Protein AF-D1BTP1-F1 (afdb_monomer)

Foldseek 3Di:
DDDDDDDPPPPPPDPPPPPPPDDPVVVVVVVVVVVVVVVVVVVPPPDDDPDDPDDDDDDDDDDDDDDDDPDDPPPDDQDPVRDPDDPVRVVVCVVPVPPDPDDPPDPPPPDDVLLVVLVCLLPVLVVVVVVVVVVCVVDVPDDDDPCSVVVSVVSNVVSVVSVVVPPPPDDDPPPPCPDDDD

Organism: Xylanimonas cellulosilytica (strain DSM 15894 / JCM 12276 / CECT 5975 / KCTC 9989 / LMG 20990 / NBRC 107835 / XIL07) (NCBI:txid446471)

pLDDT: mean 72.08, std 17.82, range [32.97, 95.94]

Radius of gyration: 31.98 Å; Cα contacts (8 Å, |Δi|>4): 28; chains: 1; bounding box: 70×69×70 Å

Structure (mmCIF, N/CA/C/O backbone):
data_AF-D1BTP1-F1
#
_entry.id   AF-D1BTP1-F1
#
loop_
_atom_site.group_PDB
_atom_site.id
_atom_site.type_symbol
_atom_site.label_atom_id
_atom_site.label_alt_id
_atom_site.label_comp_id
_atom_site.label_asym_id
_atom_site.label_entity_id
_atom_site.label_seq_id
_atom_site.pdbx_PDB_ins_code
_atom_site.Cartn_x
_atom_site.Cartn_y
_atom_site.Cartn_z
_atom_site.occupancy
_atom_site.B_iso_or_equiv
_atom_site.auth_seq_id
_atom_site.auth_comp_id
_atom_site.auth_asym_id
_atom_site.auth_atom_id
_atom_site.pdbx_PDB_model_num
ATOM 1 N N . MET A 1 1 ? -47.444 -15.332 47.897 1.00 40.59 1 MET A N 1
ATOM 2 C CA . MET A 1 1 ? -47.113 -15.953 46.599 1.00 40.59 1 MET A CA 1
ATOM 3 C C . MET A 1 1 ? -47.736 -15.056 45.536 1.00 40.59 1 MET A C 1
ATOM 5 O O . MET A 1 1 ? -48.951 -15.004 45.497 1.00 40.59 1 MET A O 1
ATOM 9 N N . GLY A 1 2 ? -47.044 -14.205 44.790 1.00 42.47 2 GLY A N 1
ATOM 10 C CA . GLY A 1 2 ? -45.631 -13.838 44.739 1.00 42.47 2 GLY A CA 1
ATOM 11 C C . GLY A 1 2 ? -45.539 -12.365 44.313 1.00 42.47 2 GLY A C 1
ATOM 12 O O . GLY A 1 2 ? -46.419 -11.861 43.621 1.00 42.47 2 GLY A O 1
ATOM 13 N N . ARG A 1 3 ? -44.520 -11.695 44.842 1.00 48.56 3 ARG A N 1
ATOM 14 C CA . ARG A 1 3 ? -44.019 -10.370 44.481 1.00 48.56 3 ARG A CA 1
ATOM 15 C C . ARG A 1 3 ? -42.818 -10.643 43.569 1.00 48.56 3 ARG A C 1
ATOM 17 O O . ARG A 1 3 ? -42.041 -11.510 43.948 1.00 48.56 3 ARG A O 1
ATOM 24 N N . GLU A 1 4 ? -42.741 -9.964 42.432 1.00 51.94 4 GLU A N 1
ATOM 25 C CA . GLU A 1 4 ? -41.617 -9.848 41.480 1.00 51.94 4 GLU A CA 1
ATOM 26 C C . GLU A 1 4 ? -42.094 -8.743 40.510 1.00 51.94 4 GLU A C 1
ATOM 28 O O . GLU A 1 4 ? -43.043 -8.964 39.759 1.00 51.94 4 GLU A O 1
ATOM 33 N N . ASP A 1 5 ? -41.817 -7.461 40.745 1.00 48.06 5 ASP A N 1
ATOM 34 C CA . ASP A 1 5 ? -40.536 -6.731 40.712 1.00 48.06 5 ASP A CA 1
ATOM 35 C C . ASP A 1 5 ? -39.867 -6.768 39.322 1.00 48.06 5 ASP A C 1
ATOM 37 O O . ASP A 1 5 ? -39.383 -7.794 38.852 1.00 48.06 5 ASP A O 1
ATOM 41 N N . ASP A 1 6 ? -39.894 -5.588 38.696 1.00 50.72 6 ASP A N 1
ATOM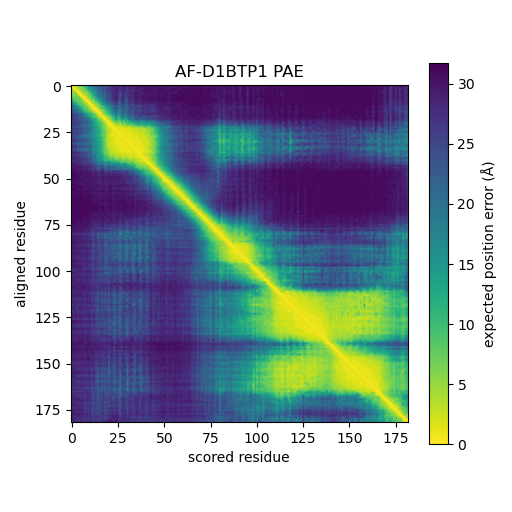 42 C CA . ASP A 1 6 ? -38.793 -4.933 37.993 1.00 50.72 6 ASP A CA 1
ATOM 43 C C . ASP A 1 6 ? -38.146 -5.621 36.782 1.00 50.72 6 ASP A C 1
ATOM 45 O O . ASP A 1 6 ? -37.159 -6.346 36.865 1.00 50.72 6 ASP A O 1
ATOM 49 N N . ALA A 1 7 ? -38.612 -5.206 35.604 1.00 44.91 7 ALA A N 1
ATOM 50 C CA . ALA A 1 7 ? -37.738 -4.956 34.460 1.00 44.91 7 ALA A CA 1
ATOM 51 C C . ALA A 1 7 ? -38.300 -3.776 33.657 1.00 44.91 7 ALA A C 1
ATOM 53 O O . ALA A 1 7 ? -38.724 -3.902 32.507 1.00 44.91 7 ALA A O 1
ATOM 54 N N . GLN A 1 8 ? -38.329 -2.612 34.308 1.00 44.47 8 GLN A N 1
ATOM 55 C CA . GLN A 1 8 ? -38.341 -1.329 33.624 1.00 44.47 8 GLN A CA 1
ATOM 56 C C . GLN A 1 8 ? -36.993 -1.207 32.906 1.00 44.47 8 GLN A C 1
ATOM 58 O O . GLN A 1 8 ? -36.005 -0.738 33.459 1.00 44.47 8 GLN A O 1
ATOM 63 N N . GLY A 1 9 ? -36.932 -1.752 31.693 1.00 41.09 9 GLY A N 1
ATOM 64 C CA . GLY A 1 9 ? -35.875 -1.423 30.757 1.00 41.09 9 GLY A CA 1
ATOM 65 C C . GLY A 1 9 ? -36.054 0.037 30.385 1.00 41.09 9 GLY A C 1
ATOM 66 O O . GLY A 1 9 ? -36.879 0.347 29.526 1.00 41.09 9 GLY A O 1
ATOM 67 N N . ASP A 1 10 ? -35.319 0.914 31.066 1.00 47.22 10 ASP A N 1
ATOM 68 C CA . ASP A 1 10 ? -35.052 2.276 30.622 1.00 47.22 10 ASP A CA 1
ATOM 69 C C . ASP A 1 10 ? -34.355 2.184 29.263 1.00 47.22 10 ASP A C 1
ATOM 71 O O . ASP A 1 10 ? -33.131 2.136 29.137 1.00 47.22 10 ASP A O 1
ATOM 75 N N . GLY A 1 11 ? -35.170 2.096 28.214 1.00 42.12 11 GLY A N 1
ATOM 76 C CA . GLY A 1 11 ? -34.747 2.457 26.882 1.00 42.12 11 GLY A CA 1
ATOM 77 C C . GLY A 1 11 ? -34.378 3.927 26.945 1.00 42.12 11 GLY A C 1
ATOM 78 O O . GLY A 1 11 ? -35.264 4.779 26.999 1.00 42.12 11 GLY A O 1
ATOM 79 N N . ILE A 1 12 ? -33.075 4.207 26.969 1.00 46.12 12 ILE A N 1
ATOM 80 C CA . ILE A 1 12 ? -32.526 5.507 26.591 1.00 46.12 12 ILE A CA 1
ATOM 81 C C . ILE A 1 12 ? -33.314 5.946 25.348 1.00 46.12 12 ILE A C 1
ATOM 83 O O . ILE A 1 12 ? -33.302 5.205 24.357 1.00 46.12 12 ILE A O 1
ATOM 87 N N . PRO A 1 13 ? -34.055 7.069 25.382 1.00 50.97 13 PRO A N 1
ATOM 88 C CA . PRO A 1 13 ? -34.697 7.574 24.186 1.00 50.97 13 PRO A CA 1
ATOM 89 C C . PRO A 1 13 ? -33.596 7.759 23.148 1.00 50.97 13 PRO A C 1
ATOM 91 O O . PRO A 1 13 ? -32.676 8.551 23.355 1.00 50.97 13 PRO A O 1
ATOM 94 N N . GLY A 1 14 ? -33.659 6.988 22.060 1.00 49.81 14 GLY A N 1
ATOM 95 C CA . GLY A 1 14 ? -32.848 7.272 20.884 1.00 49.81 14 GLY A CA 1
ATOM 96 C C . GLY A 1 14 ? -33.042 8.744 20.507 1.00 49.81 14 GLY A C 1
ATOM 97 O O . GLY A 1 14 ? -34.124 9.286 20.779 1.00 49.81 14 GLY A O 1
ATOM 98 N N . PRO A 1 15 ? -32.012 9.412 19.952 1.00 52.12 15 PRO A N 1
ATOM 99 C CA . PRO A 1 15 ? -32.109 10.817 19.571 1.00 52.12 15 PRO A CA 1
ATOM 100 C C . PRO A 1 15 ? -33.404 10.985 18.791 1.00 52.12 15 PRO A C 1
ATOM 102 O O . PRO A 1 15 ? -33.634 10.231 17.856 1.00 52.12 15 PRO A O 1
ATOM 105 N N . ALA A 1 16 ? -34.290 11.861 19.272 1.00 55.50 16 ALA A N 1
ATOM 106 C CA . ALA A 1 16 ? -35.670 11.935 18.822 1.00 55.50 16 ALA A CA 1
ATOM 107 C C . ALA A 1 16 ? -35.749 11.899 17.285 1.00 55.50 16 ALA A C 1
ATOM 109 O O . ALA A 1 16 ? -35.554 12.921 16.628 1.00 55.50 16 ALA A O 1
ATOM 110 N N . ASP A 1 17 ? -36.084 10.732 16.723 1.00 48.41 17 ASP A N 1
ATOM 111 C CA . ASP A 1 17 ? -36.261 10.472 15.283 1.00 48.41 17 ASP A CA 1
ATOM 112 C C . ASP A 1 17 ? -37.514 11.185 14.716 1.00 48.41 17 ASP A C 1
ATOM 114 O O . ASP A 1 17 ? -38.122 10.768 13.733 1.00 48.41 17 ASP A O 1
ATOM 118 N N . GLY A 1 18 ? -37.935 12.275 15.360 1.00 47.84 18 GLY A N 1
ATOM 119 C CA . GLY A 1 18 ? -39.158 13.019 15.099 1.00 47.84 18 GLY A CA 1
ATOM 120 C C . GLY A 1 18 ? -39.004 14.529 15.253 1.00 47.84 18 GLY A C 1
ATOM 121 O O . GLY A 1 18 ? -40.015 15.215 15.383 1.00 47.84 18 GLY A O 1
ATOM 122 N N . ALA A 1 19 ? -37.783 15.076 15.234 1.00 57.34 19 ALA A N 1
ATOM 123 C CA . ALA A 1 19 ? -37.634 16.480 14.867 1.00 57.34 19 ALA A CA 1
ATOM 124 C C . ALA A 1 19 ? -38.043 16.596 13.390 1.00 57.34 19 ALA A C 1
ATOM 126 O O . ALA A 1 19 ? -37.250 16.275 12.502 1.00 57.34 19 ALA A O 1
ATOM 127 N N . GLU A 1 20 ? -39.309 16.943 13.126 1.00 64.06 20 GLU A N 1
ATOM 128 C CA . GLU A 1 20 ? -39.794 17.242 11.777 1.00 64.06 20 GLU A CA 1
ATOM 129 C C . GLU A 1 20 ? -38.771 18.154 11.101 1.00 64.06 20 GLU A C 1
ATOM 131 O O . GLU A 1 20 ? -38.477 19.246 11.590 1.00 64.06 20 GLU A O 1
ATOM 136 N N . ARG A 1 21 ? -38.164 17.668 10.012 1.00 70.44 21 ARG A N 1
ATOM 137 C CA . ARG A 1 21 ? -37.215 18.458 9.235 1.00 70.44 21 ARG A CA 1
ATOM 138 C C . ARG A 1 21 ? -37.986 19.669 8.722 1.00 70.44 21 ARG A C 1
ATOM 140 O O . ARG A 1 21 ? -38.852 19.515 7.862 1.00 70.44 21 ARG A O 1
ATOM 147 N N . LEU A 1 22 ? -37.702 20.827 9.310 1.00 77.38 22 LEU A N 1
ATOM 148 C CA . LEU A 1 22 ? -38.337 22.085 8.950 1.00 77.38 22 LEU A CA 1
ATOM 149 C C . LEU A 1 22 ? -38.154 22.329 7.442 1.00 77.38 22 LEU A C 1
ATOM 151 O O . LEU A 1 22 ? -37.094 21.988 6.906 1.00 77.38 22 LEU A O 1
ATOM 155 N N . PRO A 1 23 ? -39.164 22.886 6.753 1.00 88.19 23 PRO A N 1
ATOM 156 C CA . PRO A 1 23 ? -39.003 23.398 5.398 1.00 88.19 23 PRO A CA 1
ATOM 157 C C . PRO A 1 23 ? -37.793 24.336 5.312 1.00 88.19 23 PRO A C 1
ATOM 159 O O . PRO A 1 23 ? -37.543 25.105 6.240 1.00 88.19 23 PRO A O 1
ATOM 162 N N . ASP A 1 24 ? -37.068 24.308 4.192 1.00 86.56 24 ASP A N 1
ATOM 163 C CA . ASP A 1 24 ? -35.857 25.125 3.999 1.00 86.56 24 ASP A CA 1
ATOM 164 C C . ASP A 1 24 ? -36.127 26.628 4.224 1.00 86.56 24 ASP A C 1
ATOM 166 O O . ASP A 1 24 ? -35.292 27.333 4.789 1.00 86.56 24 ASP A O 1
ATOM 170 N N . ASP A 1 25 ? -37.330 27.096 3.876 1.00 89.31 25 ASP A N 1
ATOM 171 C CA . ASP A 1 25 ? -37.768 28.481 4.084 1.00 89.31 25 ASP A CA 1
ATOM 172 C C . ASP A 1 25 ? -37.854 28.865 5.577 1.00 89.31 25 ASP A C 1
ATOM 174 O O . ASP A 1 25 ? -37.505 29.985 5.956 1.00 89.31 25 ASP A O 1
ATOM 178 N N . ASP A 1 26 ? -38.273 27.936 6.443 1.00 91.69 26 ASP A N 1
ATOM 179 C CA . ASP A 1 26 ? -38.365 28.170 7.889 1.00 91.69 26 ASP A CA 1
ATOM 180 C C . ASP A 1 26 ? -36.972 28.191 8.534 1.00 91.69 26 ASP A C 1
ATOM 182 O O . ASP A 1 26 ? -36.717 28.968 9.459 1.00 91.69 26 ASP A O 1
ATOM 186 N N . VAL A 1 27 ? -36.045 27.370 8.028 1.00 92.12 27 VAL A N 1
ATOM 187 C CA . VAL A 1 27 ? -34.639 27.375 8.460 1.00 92.12 27 VAL A CA 1
ATOM 188 C C . VAL A 1 27 ? -33.973 28.698 8.089 1.00 92.12 27 VAL A C 1
ATOM 190 O O . VAL A 1 27 ? -33.332 29.308 8.946 1.00 92.12 27 VAL A O 1
ATOM 193 N N . GLU A 1 28 ? -34.172 29.176 6.859 1.00 95.19 28 GLU A N 1
ATOM 194 C CA . GLU A 1 28 ? -33.628 30.456 6.390 1.00 95.19 28 GLU A CA 1
ATOM 195 C C . GLU A 1 28 ? -34.178 31.633 7.211 1.00 95.19 28 GLU A C 1
ATOM 197 O O . GLU A 1 28 ? -33.418 32.499 7.652 1.00 95.19 28 GLU A O 1
ATOM 202 N N . ALA A 1 29 ? -35.482 31.636 7.510 1.00 95.00 29 ALA A N 1
ATOM 203 C CA . ALA A 1 29 ? -36.098 32.670 8.339 1.00 95.00 29 ALA A CA 1
ATOM 204 C C . ALA A 1 29 ? -35.523 32.696 9.768 1.00 95.00 29 ALA A C 1
ATOM 206 O O . ALA A 1 29 ? -35.239 33.769 10.307 1.00 95.00 29 ALA A O 1
ATOM 207 N N . ARG A 1 30 ? -35.317 31.524 10.386 1.00 94.56 30 ARG 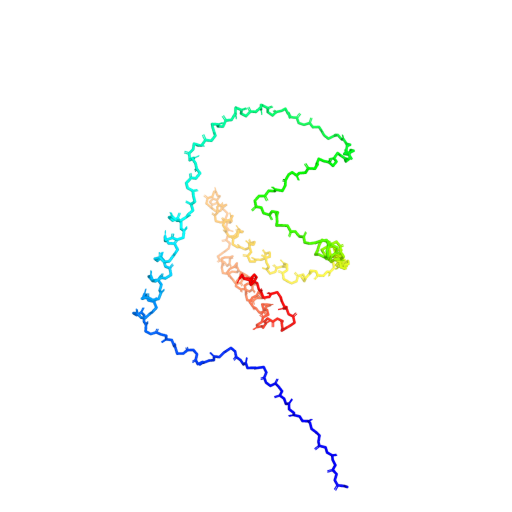A N 1
ATOM 208 C CA . ARG A 1 30 ? -34.715 31.416 11.728 1.00 94.56 30 ARG A CA 1
ATOM 209 C C . ARG A 1 30 ? -33.230 31.769 11.724 1.00 94.56 30 ARG A C 1
ATOM 211 O O . ARG A 1 30 ? -32.751 32.353 12.692 1.00 94.56 30 ARG A O 1
ATOM 218 N N . TRP A 1 31 ? -32.510 31.448 10.653 1.00 93.56 31 TRP A N 1
ATOM 219 C CA . TRP A 1 31 ? -31.108 31.822 10.498 1.00 93.56 31 TRP A CA 1
ATOM 220 C C . TRP A 1 31 ? -30.941 33.340 10.363 1.00 93.56 31 TRP A C 1
ATOM 222 O O . TRP A 1 31 ? -30.116 33.926 11.066 1.00 93.56 31 TRP A O 1
ATOM 232 N N . ALA A 1 32 ? -31.773 33.993 9.546 1.00 95.94 32 ALA A N 1
ATOM 233 C CA . ALA A 1 32 ? -31.759 35.446 9.382 1.00 95.94 32 ALA A CA 1
ATOM 234 C C . ALA A 1 32 ? -32.023 36.193 10.704 1.00 95.94 32 ALA A C 1
ATOM 236 O O . ALA A 1 32 ? -31.367 37.197 10.980 1.00 95.94 32 ALA A O 1
ATOM 237 N N . ASP A 1 33 ? -32.930 35.679 11.540 1.00 95.62 33 ASP A N 1
ATOM 238 C CA . ASP A 1 33 ? -33.233 36.213 12.877 1.00 95.62 33 ASP A CA 1
ATOM 239 C C . ASP A 1 33 ? -32.009 36.145 13.814 1.00 95.62 33 ASP A C 1
ATOM 241 O O . ASP A 1 33 ? -31.632 37.141 14.434 1.00 95.62 33 ASP A O 1
ATOM 245 N N . ILE A 1 34 ? -31.303 35.005 13.838 1.00 93.94 34 ILE A N 1
ATOM 246 C CA . ILE A 1 34 ? -30.067 34.828 14.626 1.00 93.94 34 ILE A CA 1
ATOM 247 C C . ILE A 1 34 ? -28.967 35.793 14.154 1.00 93.94 34 ILE A C 1
ATOM 249 O O . ILE A 1 34 ? -28.280 36.402 14.978 1.00 93.94 34 ILE A O 1
ATOM 253 N N . VAL A 1 35 ? -28.795 35.954 12.837 1.00 94.19 35 VAL A N 1
ATOM 254 C CA . VAL A 1 35 ? -27.791 36.868 12.264 1.00 94.19 35 VAL A CA 1
ATOM 255 C C . VAL A 1 35 ? -28.117 38.326 12.591 1.00 94.19 35 VAL A C 1
ATOM 257 O O . VAL A 1 35 ? -27.210 39.088 12.935 1.00 94.19 35 VAL A O 1
ATOM 260 N N . ALA A 1 36 ? -29.392 38.714 12.534 1.00 94.44 36 ALA A N 1
ATOM 261 C CA . ALA A 1 36 ? -29.832 40.053 12.913 1.00 94.44 36 ALA A CA 1
ATOM 262 C C . ALA A 1 36 ? -29.547 40.337 14.397 1.00 94.44 36 ALA A C 1
ATOM 264 O O . ALA A 1 36 ? -28.920 41.348 14.719 1.00 94.44 36 ALA A O 1
ATOM 265 N N . GLN A 1 37 ? -29.907 39.404 15.284 1.00 90.81 37 GLN A N 1
ATOM 266 C CA . GLN A 1 37 ? -29.650 39.523 16.719 1.00 90.81 37 GLN A CA 1
ATOM 267 C C . GLN A 1 37 ? -28.148 39.636 17.034 1.00 90.81 37 GLN A C 1
ATOM 269 O O . GLN A 1 37 ? -27.749 40.408 17.909 1.00 90.81 37 GLN A O 1
ATOM 274 N N . LEU A 1 38 ? -27.298 38.898 16.312 1.00 85.50 38 LEU A N 1
ATOM 275 C CA . LEU A 1 38 ? -25.847 38.969 16.490 1.00 85.50 38 LEU A CA 1
ATOM 276 C C . LEU A 1 38 ? -25.267 40.316 16.025 1.00 85.50 38 LEU A C 1
ATOM 278 O O . LEU A 1 38 ? -24.391 40.864 16.694 1.00 85.50 38 LEU A O 1
ATOM 282 N N . GLY A 1 39 ? -25.774 40.875 14.923 1.00 84.00 39 GLY A N 1
ATOM 283 C CA . GLY A 1 39 ? -25.372 42.204 14.447 1.00 84.00 39 GLY A CA 1
ATOM 284 C C . GLY A 1 39 ? -25.730 43.328 15.426 1.00 84.00 39 GLY A C 1
ATOM 285 O O . GLY A 1 39 ? -24.956 44.268 15.608 1.00 84.00 39 GLY A O 1
ATOM 286 N N . GLU A 1 40 ? -26.871 43.217 16.109 1.00 82.38 40 GLU A N 1
ATOM 287 C CA . GLU A 1 40 ? -27.284 44.167 17.151 1.00 82.38 40 GLU A CA 1
ATOM 288 C C . GLU A 1 40 ? -26.400 44.087 18.410 1.00 82.38 40 GLU A C 1
ATOM 290 O O . GLU A 1 40 ? -26.090 45.115 19.020 1.00 82.38 40 GLU A O 1
ATOM 295 N N . LEU A 1 41 ? -25.937 42.887 18.781 1.00 72.88 41 LEU A N 1
ATOM 296 C CA . LEU A 1 41 ? -24.999 42.679 19.893 1.00 72.88 41 LEU A CA 1
ATOM 297 C C . LEU A 1 41 ? -23.630 43.324 19.625 1.00 72.88 41 LEU A C 1
ATOM 299 O O . LEU A 1 41 ? -23.078 43.959 20.526 1.00 72.88 41 LEU A O 1
ATOM 303 N N . ASP A 1 42 ? -23.118 43.224 18.396 1.00 67.50 42 ASP A N 1
ATOM 304 C CA . ASP A 1 42 ? -21.847 43.847 17.994 1.00 67.50 42 ASP A CA 1
ATOM 305 C C . ASP A 1 42 ? -21.951 45.385 17.969 1.00 67.50 42 ASP A C 1
ATOM 307 O O . ASP A 1 42 ? -21.052 46.094 18.418 1.00 67.50 42 ASP A O 1
ATOM 311 N N . ALA A 1 43 ? -23.106 45.921 17.560 1.00 62.69 43 ALA A N 1
ATOM 312 C CA . ALA A 1 43 ? -23.379 47.361 17.591 1.00 62.69 43 ALA A CA 1
ATOM 313 C C . ALA A 1 43 ? -23.530 47.935 19.016 1.00 62.69 43 ALA A C 1
ATOM 315 O O . ALA A 1 43 ? -23.387 49.145 19.213 1.00 62.69 43 ALA A O 1
ATOM 316 N N . THR A 1 44 ? -23.821 47.084 20.005 1.00 57.34 44 THR A N 1
ATOM 317 C CA . THR A 1 44 ? -23.989 47.477 21.416 1.00 57.34 44 THR A CA 1
ATOM 318 C C . THR A 1 44 ? -22.693 47.312 22.223 1.00 57.34 44 THR A C 1
ATOM 320 O O . THR A 1 44 ? -22.620 47.752 23.375 1.00 57.34 44 THR A O 1
ATOM 323 N N . ALA A 1 45 ? -21.638 46.736 21.633 1.00 53.19 45 ALA A N 1
ATOM 324 C CA . ALA A 1 45 ? -20.310 46.760 22.228 1.00 53.19 45 ALA A CA 1
ATOM 325 C C . ALA A 1 45 ? -19.812 48.220 22.272 1.00 53.19 45 ALA A C 1
ATOM 327 O O . ALA A 1 45 ? -19.783 48.890 21.237 1.00 53.19 45 ALA A O 1
ATOM 328 N N . PRO A 1 46 ? -19.435 48.767 23.445 1.00 50.62 46 PRO A N 1
ATOM 329 C CA . PRO A 1 46 ? -18.893 50.115 23.502 1.00 50.62 46 PRO A CA 1
ATOM 330 C C . PRO A 1 46 ? -17.639 50.163 22.628 1.00 50.62 46 PRO A C 1
ATOM 332 O O . PRO A 1 46 ? -16.703 49.396 22.848 1.00 50.62 46 PRO A O 1
ATOM 335 N N . ALA A 1 47 ? -17.655 51.050 21.631 1.00 51.22 47 ALA A N 1
ATOM 336 C CA . ALA A 1 47 ? -16.552 51.298 20.715 1.00 51.22 47 ALA A CA 1
ATOM 337 C C . ALA A 1 47 ? -15.285 51.664 21.506 1.00 51.22 47 ALA A C 1
ATOM 339 O O . ALA A 1 47 ? -15.060 52.820 21.860 1.00 51.22 47 ALA A O 1
ATOM 340 N N . GLY A 1 48 ? -14.476 50.657 21.827 1.00 46.28 48 GLY A N 1
ATOM 341 C CA . GLY A 1 48 ? -13.104 50.837 22.268 1.00 46.28 48 GLY A CA 1
ATOM 342 C C . GLY A 1 48 ? -12.286 51.238 21.052 1.00 46.28 48 GLY A C 1
ATOM 343 O O . GLY A 1 48 ? -12.208 50.475 20.092 1.00 46.28 48 GLY A O 1
ATOM 344 N N . ASP A 1 49 ? -11.739 52.451 21.083 1.00 45.06 49 ASP A N 1
ATOM 345 C CA . ASP A 1 49 ? -10.943 53.068 20.025 1.00 45.06 49 ASP A CA 1
ATOM 346 C C . ASP A 1 49 ? -10.009 52.067 19.325 1.00 45.06 49 ASP A C 1
ATOM 348 O O . ASP A 1 49 ? -8.969 51.663 19.848 1.00 45.06 49 ASP A O 1
ATOM 352 N N . GLY A 1 50 ? -10.383 51.693 18.100 1.00 50.81 50 GLY A N 1
ATOM 353 C CA . GLY A 1 50 ? -9.614 50.845 17.196 1.00 50.81 50 GLY A CA 1
ATOM 354 C C . GLY A 1 50 ? -8.398 51.567 16.623 1.00 50.81 50 GLY A C 1
ATOM 355 O O . GLY A 1 50 ? -8.296 51.749 15.412 1.00 50.81 50 GLY A O 1
ATOM 356 N N . THR A 1 51 ? -7.466 51.972 17.484 1.00 42.72 51 THR A N 1
ATOM 357 C CA . THR A 1 51 ? -6.092 52.263 17.068 1.00 42.72 51 THR A CA 1
ATOM 358 C C . THR A 1 51 ? -5.299 50.960 17.167 1.00 42.72 51 THR A C 1
ATOM 360 O O . THR A 1 51 ? -5.072 50.489 18.282 1.00 42.72 51 THR A O 1
ATOM 363 N N . PRO A 1 52 ? -4.859 50.352 16.049 1.00 51.91 52 P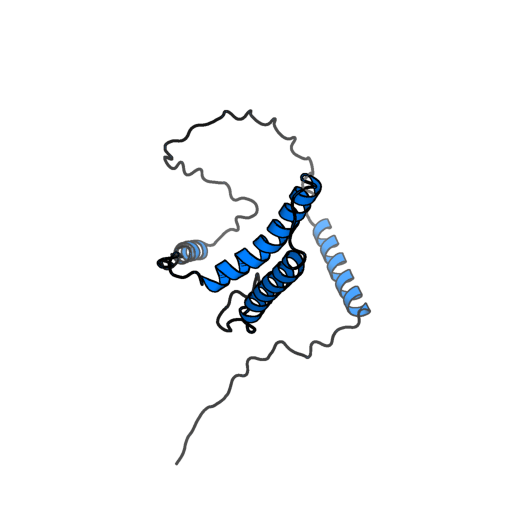RO A N 1
ATOM 364 C CA . PRO A 1 52 ? -3.941 49.224 16.112 1.00 51.91 52 PRO A CA 1
ATOM 365 C C . PRO A 1 52 ? -2.652 49.698 16.799 1.00 51.91 52 PRO A C 1
ATOM 367 O O . PRO A 1 52 ? -2.063 50.682 16.337 1.00 51.91 52 PRO A O 1
ATOM 370 N N . PRO A 1 53 ? -2.189 49.066 17.892 1.00 50.72 53 PRO A N 1
ATOM 371 C CA . PRO A 1 53 ? -0.873 49.376 18.420 1.00 50.72 53 PRO A CA 1
ATOM 372 C C . PRO A 1 53 ? 0.156 49.036 17.338 1.00 50.72 53 PRO A C 1
ATOM 374 O O . PRO A 1 53 ? 0.205 47.915 16.839 1.00 50.72 53 PRO A O 1
ATOM 377 N N . ALA A 1 54 ? 0.933 50.040 16.934 1.00 50.59 54 ALA A N 1
ATOM 378 C CA . ALA A 1 54 ? 2.043 49.868 16.012 1.00 50.59 54 ALA A CA 1
ATOM 379 C C . ALA A 1 54 ? 2.992 48.787 16.552 1.00 50.59 54 ALA A C 1
ATOM 381 O O . ALA A 1 54 ? 3.442 48.881 17.695 1.00 50.59 54 ALA A O 1
ATOM 382 N N . ASP A 1 55 ? 3.285 47.778 15.729 1.00 45.50 55 ASP A N 1
ATOM 383 C CA . ASP A 1 55 ? 4.223 46.710 16.069 1.00 45.50 55 ASP A CA 1
ATOM 384 C C . ASP A 1 55 ? 5.587 47.306 16.468 1.00 45.50 55 ASP A C 1
ATOM 386 O O . ASP A 1 55 ? 6.204 48.024 15.668 1.00 45.50 55 ASP A O 1
ATOM 390 N N . PRO A 1 56 ? 6.107 47.027 17.678 1.00 56.09 56 PRO A N 1
ATOM 391 C CA . PRO A 1 56 ? 7.482 47.366 18.002 1.00 56.09 56 PRO A CA 1
ATOM 392 C C . PRO A 1 56 ? 8.445 46.485 17.180 1.00 56.09 56 PRO A C 1
ATOM 394 O O . PRO A 1 56 ? 8.162 45.309 16.936 1.00 56.09 56 PRO A O 1
ATOM 397 N N . PRO A 1 57 ? 9.604 47.018 16.749 1.00 50.09 57 PRO A N 1
ATOM 398 C CA . PRO A 1 57 ? 10.536 46.286 15.899 1.00 50.09 57 PRO A CA 1
ATOM 399 C C . PRO A 1 57 ? 11.046 45.021 16.602 1.00 50.09 57 PRO A C 1
ATOM 401 O O . PRO A 1 57 ? 11.537 45.072 17.731 1.00 50.09 57 PRO A O 1
ATOM 404 N N . ALA A 1 58 ? 10.944 43.885 15.910 1.00 50.09 58 ALA A N 1
ATOM 405 C CA . ALA A 1 58 ? 11.373 42.583 16.407 1.00 50.09 58 ALA A CA 1
ATOM 406 C C . ALA A 1 58 ? 12.866 42.593 16.808 1.00 50.09 58 ALA A C 1
ATOM 408 O O . ALA A 1 58 ? 13.714 42.949 15.982 1.00 50.09 58 ALA A O 1
ATOM 409 N N . PRO A 1 59 ? 13.235 42.172 18.034 1.00 51.03 59 PRO A N 1
ATOM 410 C CA . PRO A 1 59 ? 14.635 42.038 18.404 1.00 51.03 59 PRO A CA 1
ATOM 411 C C . PRO A 1 59 ? 15.270 40.834 17.693 1.00 51.03 59 PRO A C 1
ATOM 413 O O . PRO A 1 59 ? 14.710 39.736 17.635 1.00 51.03 59 PRO A O 1
ATOM 416 N N . ALA A 1 60 ? 16.462 41.060 17.138 1.00 47.91 60 ALA A N 1
ATOM 417 C CA . ALA A 1 60 ? 17.268 40.064 16.444 1.00 47.91 60 ALA A CA 1
ATOM 418 C C . ALA A 1 60 ? 17.557 38.843 17.335 1.00 47.91 60 ALA A C 1
ATOM 420 O O . ALA A 1 60 ? 17.958 38.976 18.489 1.00 47.91 60 ALA A O 1
ATOM 421 N N . ARG A 1 61 ? 17.368 37.645 16.776 1.00 40.81 61 ARG A N 1
ATOM 422 C CA . ARG A 1 61 ? 17.528 36.351 17.452 1.00 40.81 61 ARG A CA 1
ATOM 423 C C . ARG A 1 61 ? 19.017 35.951 17.487 1.00 40.81 61 ARG A C 1
ATOM 425 O O . ARG A 1 61 ? 19.578 35.755 16.407 1.00 40.81 61 ARG A O 1
ATOM 432 N N . PRO A 1 62 ? 19.672 35.766 18.651 1.00 44.28 62 PRO A N 1
ATOM 433 C CA . PRO A 1 62 ? 20.970 35.103 18.712 1.00 44.28 62 PRO A CA 1
ATOM 434 C 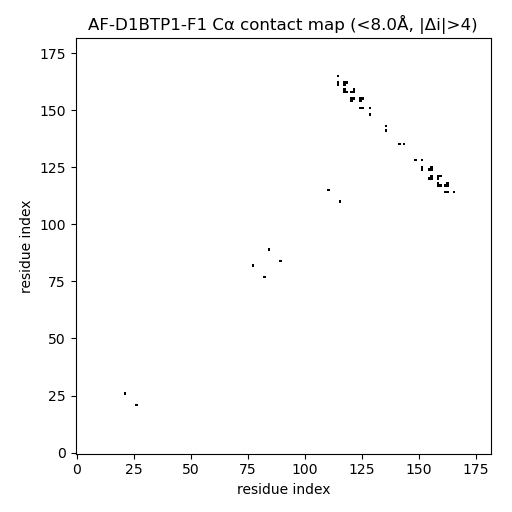C . PRO A 1 62 ? 20.788 33.582 18.777 1.00 44.28 62 PRO A C 1
ATOM 436 O O . PRO A 1 62 ? 19.875 33.066 19.421 1.00 44.28 62 PRO A O 1
ATOM 439 N N . ALA A 1 63 ? 21.661 32.870 18.073 1.00 44.56 63 ALA A N 1
ATOM 440 C CA . ALA A 1 63 ? 21.666 31.422 17.949 1.00 44.56 63 ALA A CA 1
ATOM 441 C C . ALA A 1 63 ? 22.176 30.698 19.215 1.00 44.56 63 ALA A C 1
ATOM 443 O O . ALA A 1 63 ? 23.113 31.155 19.857 1.00 44.56 63 ALA A O 1
ATOM 444 N N . THR A 1 64 ? 21.615 29.501 19.444 1.00 44.66 64 THR A N 1
ATOM 445 C CA . THR A 1 64 ? 22.187 28.307 20.118 1.00 44.66 64 THR A CA 1
ATOM 446 C C . THR A 1 64 ? 22.764 28.414 21.538 1.00 44.66 64 THR A C 1
ATOM 448 O O . THR A 1 64 ? 23.834 28.970 21.750 1.00 44.66 64 THR A O 1
ATOM 451 N N . GLY A 1 65 ? 22.145 27.668 22.467 1.00 32.97 65 GLY A N 1
ATOM 452 C CA . GLY A 1 65 ? 22.788 27.161 23.687 1.00 32.97 65 GLY A CA 1
ATOM 453 C C . GLY A 1 65 ? 21.807 26.886 24.831 1.00 32.97 65 GLY A C 1
ATOM 454 O O . GLY A 1 65 ? 21.309 27.816 25.449 1.00 32.97 65 GLY A O 1
ATOM 455 N N . SER A 1 66 ? 21.547 25.610 25.128 1.00 40.69 66 SER A N 1
ATOM 456 C CA . SER A 1 66 ? 21.003 25.152 26.422 1.00 40.69 66 SER A CA 1
ATOM 457 C C . SER A 1 66 ? 22.196 24.948 27.373 1.00 40.69 66 SER A C 1
ATOM 459 O O . SER A 1 66 ? 23.204 24.412 26.897 1.00 40.69 66 SER A O 1
ATOM 461 N N . PRO A 1 67 ? 22.166 25.393 28.651 1.00 45.50 67 PRO A N 1
ATOM 462 C CA . PRO A 1 67 ? 21.580 24.565 29.717 1.00 45.50 67 PRO A CA 1
ATOM 463 C C . PRO A 1 67 ? 20.965 25.330 30.922 1.00 45.50 67 PRO A C 1
ATOM 465 O O . PRO A 1 67 ? 21.184 26.520 31.114 1.00 45.50 67 PRO A O 1
ATOM 468 N N . ALA A 1 68 ? 20.280 24.563 31.783 1.00 41.12 68 ALA A N 1
ATOM 469 C CA . ALA A 1 68 ? 19.840 24.867 33.157 1.00 41.12 68 ALA A CA 1
ATOM 470 C C . ALA A 1 68 ? 18.596 25.766 33.326 1.00 41.12 68 ALA A C 1
ATOM 472 O O . ALA A 1 68 ? 18.666 26.982 33.475 1.00 41.12 68 ALA A O 1
ATOM 473 N N . GLN A 1 69 ? 17.433 25.116 33.403 1.00 41.62 69 GLN A N 1
ATOM 474 C CA . GLN A 1 69 ? 16.160 25.732 33.763 1.00 41.62 69 GLN A CA 1
ATOM 475 C C . GLN A 1 69 ? 16.031 25.787 35.295 1.00 41.62 69 GLN A C 1
ATOM 477 O O . GLN A 1 69 ? 15.470 24.894 35.923 1.00 41.62 69 GLN A O 1
ATOM 482 N N . THR A 1 70 ? 16.566 26.836 35.919 1.00 46.00 70 THR A N 1
ATOM 483 C CA . THR A 1 70 ? 16.043 27.297 37.212 1.00 46.00 70 THR A CA 1
ATOM 484 C C . THR A 1 70 ? 14.701 27.962 36.936 1.00 46.00 70 THR A C 1
ATOM 486 O O . THR A 1 70 ? 14.649 28.971 36.232 1.00 46.00 70 THR A O 1
ATOM 489 N N . GLY A 1 71 ? 13.620 27.351 37.421 1.00 48.91 71 GLY A N 1
ATOM 490 C CA . GLY A 1 71 ? 12.247 27.794 37.196 1.00 48.91 71 GLY A CA 1
ATOM 491 C C . GLY A 1 71 ? 12.019 29.211 37.707 1.00 48.91 71 GLY A C 1
ATOM 492 O O . GLY A 1 71 ? 11.789 29.426 38.893 1.00 48.91 71 GLY A O 1
ATOM 493 N N . HIS A 1 72 ? 12.064 30.184 36.802 1.00 44.66 72 HIS A N 1
ATOM 494 C CA . HIS A 1 72 ? 11.493 31.494 37.048 1.00 44.66 72 HIS A CA 1
ATOM 495 C C . HIS A 1 72 ? 9.997 31.370 36.756 1.00 44.66 72 HIS A C 1
ATOM 497 O O . HIS A 1 72 ? 9.590 31.343 35.595 1.00 44.66 72 HIS A O 1
ATOM 503 N N . VAL A 1 73 ? 9.176 31.242 37.802 1.00 54.41 73 VAL A N 1
ATOM 504 C CA . VAL A 1 73 ? 7.724 31.404 37.666 1.00 54.41 73 VAL A CA 1
ATOM 505 C C . VAL A 1 73 ? 7.488 32.881 37.373 1.00 54.41 73 VAL A C 1
ATOM 507 O O . VAL A 1 73 ? 7.465 33.721 38.270 1.00 54.41 73 VAL A O 1
ATOM 510 N N . VAL A 1 74 ? 7.418 33.223 36.090 1.00 54.50 74 VAL A N 1
ATOM 511 C CA . VAL A 1 74 ? 6.895 34.516 35.661 1.00 54.50 74 VAL A CA 1
ATOM 512 C C . VAL A 1 74 ? 5.385 34.397 35.793 1.00 54.50 74 VAL A C 1
ATOM 514 O O . VAL A 1 74 ? 4.773 33.626 35.058 1.00 54.50 74 VAL A O 1
ATOM 517 N N . ALA A 1 75 ? 4.797 35.120 36.747 1.00 55.50 75 ALA A N 1
ATOM 518 C CA . ALA A 1 75 ? 3.349 35.250 36.842 1.00 55.50 75 ALA A CA 1
ATOM 519 C C . ALA A 1 75 ? 2.839 35.824 35.511 1.00 55.50 75 ALA A C 1
ATOM 521 O O . ALA A 1 75 ? 3.076 36.990 35.187 1.00 55.50 75 ALA A O 1
ATOM 522 N N . ARG A 1 76 ? 2.228 34.967 34.691 1.00 67.75 76 ARG A N 1
ATOM 523 C CA . ARG A 1 76 ? 1.610 35.358 33.427 1.00 67.75 76 ARG A CA 1
ATOM 524 C C . ARG A 1 76 ? 0.311 36.084 33.770 1.00 67.75 76 ARG A C 1
ATOM 526 O O . ARG A 1 76 ? -0.502 35.559 34.519 1.00 67.75 76 ARG A O 1
ATOM 533 N N . ALA A 1 77 ? 0.139 37.298 33.251 1.00 70.94 77 ALA A N 1
ATOM 534 C CA . ALA A 1 77 ? -1.151 37.973 33.318 1.00 70.94 77 ALA A CA 1
ATOM 535 C C . ALA A 1 77 ? -2.193 37.127 32.558 1.00 70.94 77 ALA A C 1
ATOM 537 O O . ALA A 1 77 ? -1.849 36.667 31.463 1.00 70.94 77 ALA A O 1
ATOM 538 N N . PRO A 1 78 ? -3.411 36.930 33.099 1.00 73.44 78 PRO A N 1
ATOM 539 C CA . PRO A 1 78 ? -4.451 36.144 32.445 1.00 73.44 78 PRO A CA 1
ATOM 540 C C . PRO A 1 78 ? -4.683 36.641 31.016 1.00 73.44 78 PRO A C 1
ATOM 542 O O . PRO A 1 78 ? -4.987 37.815 30.788 1.00 73.44 78 PRO A O 1
ATOM 545 N N . GLY A 1 79 ? -4.448 35.767 30.045 1.00 79.06 79 GLY A N 1
ATOM 546 C CA . GLY A 1 79 ? -4.703 36.019 28.641 1.00 79.06 79 GLY A CA 1
ATOM 547 C C . GLY A 1 79 ? -6.190 35.885 28.304 1.00 79.06 79 GLY A C 1
ATOM 548 O O . GLY A 1 79 ? -6.975 35.388 29.106 1.00 79.06 79 GLY A O 1
ATOM 549 N N . PRO A 1 80 ? -6.601 36.240 27.077 1.00 77.44 80 PRO A N 1
ATOM 550 C CA . PRO A 1 80 ? -7.989 36.136 26.612 1.00 77.44 80 PRO A CA 1
ATOM 551 C C . PRO A 1 80 ? -8.545 34.707 26.502 1.00 77.44 80 PRO A C 1
ATOM 553 O O . PRO A 1 80 ? -9.524 34.514 25.799 1.00 77.44 80 PRO A O 1
ATOM 556 N N . ARG A 1 81 ? -7.882 33.703 27.083 1.00 76.69 81 ARG A N 1
ATOM 557 C CA . ARG A 1 81 ? -8.334 32.309 27.211 1.00 76.69 81 ARG A CA 1
ATOM 558 C C . ARG A 1 81 ? -8.308 31.822 28.662 1.00 76.69 81 ARG A C 1
ATOM 560 O O . ARG A 1 81 ? -8.665 30.679 28.915 1.00 76.69 81 ARG A O 1
ATOM 567 N N . ASP A 1 82 ? -7.875 32.678 29.583 1.00 78.06 82 ASP A N 1
ATOM 568 C CA . ASP A 1 82 ? -7.755 32.363 30.996 1.00 78.06 82 ASP A CA 1
ATOM 569 C C . ASP A 1 82 ? -9.045 32.841 31.667 1.00 78.06 82 ASP A C 1
ATOM 571 O O . ASP A 1 82 ? -9.241 34.029 31.944 1.00 78.06 82 ASP A O 1
ATOM 575 N N . TRP A 1 83 ? -9.984 31.913 31.828 1.00 75.25 83 TRP A N 1
ATOM 576 C CA . TRP A 1 83 ? -11.256 32.178 32.490 1.00 75.25 83 TRP A CA 1
ATOM 577 C C . TRP A 1 83 ? -11.043 32.173 34.000 1.00 75.25 83 TRP A C 1
ATOM 579 O O . TRP A 1 83 ? -10.238 31.381 34.487 1.00 75.25 83 TRP A O 1
ATOM 589 N N . PRO A 1 84 ? -11.724 33.046 34.762 1.00 72.75 84 PRO A N 1
ATOM 590 C CA . PRO A 1 84 ? -11.610 33.039 36.212 1.00 72.75 84 PRO A CA 1
ATOM 591 C C . PRO A 1 84 ? -12.179 31.723 36.752 1.00 72.75 84 PRO A C 1
ATOM 593 O O . PRO A 1 84 ? -13.391 31.579 36.916 1.00 72.75 84 PRO A O 1
ATOM 596 N N . ALA A 1 85 ? -11.298 30.758 37.007 1.00 76.50 85 ALA A N 1
ATOM 597 C CA . ALA A 1 85 ? -11.637 29.534 37.706 1.00 76.50 85 ALA A CA 1
ATOM 598 C C . ALA A 1 85 ? -11.867 29.862 39.185 1.00 76.50 85 ALA A C 1
ATOM 600 O O . ALA A 1 85 ? -11.138 30.645 39.801 1.00 76.50 85 ALA A O 1
ATOM 601 N N . THR A 1 86 ? -12.917 29.293 39.772 1.00 81.44 86 THR A N 1
ATOM 602 C CA . THR A 1 86 ? -13.070 29.318 41.227 1.00 81.44 86 THR A CA 1
ATOM 603 C C . THR A 1 86 ? -11.991 28.433 41.858 1.00 81.44 86 THR A C 1
ATOM 605 O O . THR A 1 86 ? -11.588 27.458 41.226 1.00 81.44 86 THR A O 1
ATOM 608 N N . PRO A 1 87 ? -11.566 28.686 43.110 1.00 80.69 87 PRO A N 1
ATOM 609 C CA . PRO A 1 87 ? -10.562 27.855 43.785 1.00 80.69 87 PRO A CA 1
ATOM 610 C C . PRO A 1 87 ? -10.908 26.358 43.783 1.00 80.69 87 PRO A C 1
ATOM 612 O O . PRO A 1 87 ? -10.023 25.516 43.711 1.00 80.69 87 PRO A O 1
ATOM 615 N N . ASP A 1 88 ? -12.204 26.036 43.810 1.00 80.88 88 ASP A N 1
ATOM 616 C CA . ASP A 1 88 ? -12.709 24.664 43.741 1.00 80.88 88 ASP A CA 1
ATOM 617 C C . ASP A 1 88 ? -12.514 24.013 42.357 1.00 80.88 88 ASP A C 1
ATOM 619 O O . ASP A 1 88 ? -12.321 22.805 42.276 1.00 80.88 88 ASP A O 1
ATOM 623 N N . VAL A 1 89 ? -12.547 24.802 41.274 1.00 80.00 89 VAL A N 1
ATOM 624 C CA . VAL A 1 89 ? -12.327 24.329 39.893 1.00 80.00 89 VAL A CA 1
ATOM 625 C C . VAL A 1 89 ? -10.839 24.113 39.654 1.00 80.00 89 VAL A C 1
ATOM 627 O O . VAL A 1 89 ? -10.458 23.068 39.146 1.00 80.00 89 VAL A O 1
ATOM 630 N N . GLU A 1 90 ? -9.994 25.038 40.109 1.00 81.25 90 GLU A N 1
ATOM 631 C CA . GLU A 1 90 ? -8.536 24.904 39.999 1.00 81.25 90 GLU A CA 1
ATOM 632 C C . GLU A 1 90 ? -8.019 23.706 40.820 1.00 81.25 90 GLU A C 1
ATOM 634 O O . GLU A 1 90 ? -7.197 22.925 40.347 1.00 81.25 90 GLU A O 1
ATOM 639 N N . ALA A 1 91 ? -8.588 23.468 42.008 1.00 80.69 91 ALA A N 1
ATOM 640 C CA . ALA A 1 91 ? -8.281 22.283 42.810 1.00 80.69 91 ALA A CA 1
ATOM 641 C C . ALA A 1 91 ? -8.743 20.964 42.159 1.00 80.69 91 ALA A C 1
ATOM 643 O O . ALA A 1 91 ? -8.111 19.925 42.368 1.00 80.69 91 ALA A O 1
ATOM 644 N N . LEU A 1 92 ? -9.841 20.986 41.396 1.00 80.25 92 LEU A N 1
ATOM 645 C CA . LEU A 1 92 ? -10.336 19.821 40.663 1.00 80.25 92 LEU A CA 1
ATOM 646 C C . LEU A 1 92 ? -9.467 19.535 39.431 1.00 80.25 92 LEU A C 1
ATOM 648 O O . LEU A 1 92 ? -9.084 18.389 39.210 1.00 80.25 92 LEU A O 1
ATOM 652 N N . GLU A 1 93 ? -9.076 20.571 38.689 1.00 79.06 93 GLU A N 1
ATOM 653 C CA . GLU A 1 93 ? -8.146 20.465 37.560 1.00 79.06 93 GLU A CA 1
ATOM 654 C C . GLU A 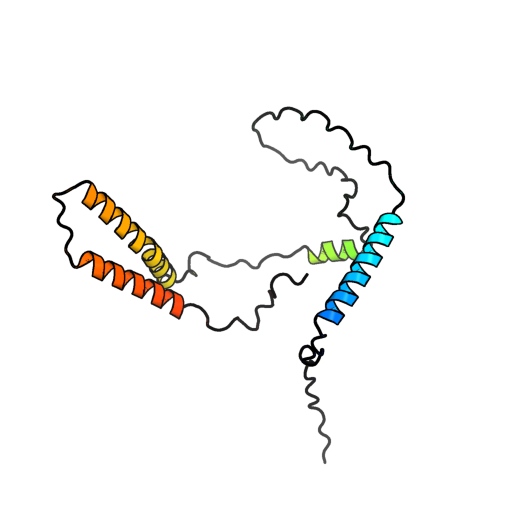1 93 ? -6.775 19.929 38.002 1.00 79.06 93 GLU A C 1
ATOM 656 O O . GLU A 1 93 ? -6.230 19.025 37.367 1.00 79.06 93 GLU A O 1
ATOM 661 N N . ASP A 1 94 ? -6.234 20.396 39.130 1.00 77.62 94 ASP A N 1
ATOM 662 C CA . ASP A 1 94 ? -4.985 19.875 39.710 1.00 77.62 94 ASP A CA 1
ATOM 663 C C . ASP A 1 94 ? -5.107 18.401 40.152 1.00 77.62 94 ASP A C 1
ATOM 665 O O . ASP A 1 94 ? -4.148 17.622 40.054 1.00 77.62 94 ASP A O 1
ATOM 669 N N . ALA A 1 95 ? -6.290 17.991 40.619 1.00 76.81 95 ALA A N 1
ATOM 670 C CA . ALA A 1 95 ? -6.566 16.607 41.000 1.00 76.81 95 ALA A CA 1
ATOM 671 C C . ALA A 1 95 ? -6.719 15.675 39.781 1.00 76.81 95 ALA A C 1
ATOM 673 O O . ALA A 1 95 ? -6.278 14.524 39.832 1.00 76.81 95 ALA A O 1
ATOM 674 N N . GLU A 1 96 ? -7.306 16.162 38.685 1.00 75.25 96 GLU A N 1
ATOM 675 C CA . GLU A 1 96 ? -7.607 15.388 37.470 1.00 75.25 96 GLU A CA 1
ATOM 676 C C . GLU A 1 96 ? -6.493 15.442 36.407 1.00 75.25 96 GLU A C 1
ATOM 678 O O . GLU A 1 96 ? -6.418 14.582 35.528 1.00 75.25 96 GLU A O 1
ATOM 683 N N . SER A 1 97 ? -5.558 16.387 36.512 1.00 69.38 97 SER A N 1
ATOM 684 C CA . SER A 1 97 ? -4.434 16.570 35.575 1.00 69.38 97 SER A CA 1
ATOM 685 C C . SER A 1 97 ? -3.331 15.505 35.677 1.00 69.38 97 SER A C 1
ATOM 687 O O . SER A 1 97 ? -2.371 15.521 34.903 1.00 69.38 97 SER A O 1
ATOM 689 N N . HIS A 1 98 ? -3.473 14.519 36.566 1.00 76.31 98 HIS A N 1
ATOM 690 C CA . HIS A 1 98 ? -2.535 13.406 36.730 1.00 76.31 98 HIS A CA 1
ATOM 691 C C . HIS A 1 98 ? -2.904 12.177 35.883 1.00 76.31 98 HIS A C 1
ATOM 693 O O . HIS A 1 98 ? -2.846 11.035 36.353 1.00 76.31 98 HIS A O 1
ATOM 699 N N . PHE A 1 99 ? -3.237 12.376 34.602 1.00 77.50 99 PHE A N 1
ATOM 700 C CA . PHE A 1 99 ? -3.310 11.253 33.667 1.00 77.50 99 PHE A CA 1
ATOM 701 C C . PHE A 1 99 ? -1.908 10.664 33.478 1.00 77.50 99 PHE A C 1
ATOM 703 O O . PHE A 1 99 ? -1.050 11.240 32.809 1.00 77.50 99 PHE A O 1
ATOM 710 N N . THR A 1 100 ? -1.669 9.501 34.083 1.00 80.25 100 THR A N 1
ATOM 711 C CA . THR A 1 100 ? -0.471 8.697 33.833 1.00 80.25 100 THR A CA 1
ATOM 712 C C . THR A 1 100 ? -0.889 7.577 32.890 1.00 80.25 100 THR A C 1
ATOM 714 O O . THR A 1 100 ? -1.571 6.654 33.345 1.00 80.25 100 THR A O 1
ATOM 717 N N . PRO A 1 101 ? -0.543 7.640 31.589 1.00 79.25 101 PRO A N 1
ATOM 718 C CA . PRO A 1 101 ? -0.847 6.547 30.683 1.00 79.25 101 PRO A CA 1
ATOM 719 C C . PRO A 1 101 ? -0.269 5.252 31.269 1.00 79.25 101 PRO A C 1
ATOM 721 O O . PRO A 1 101 ? 0.899 5.249 31.679 1.00 79.25 101 PRO A O 1
ATOM 724 N N . PRO A 1 102 ? -1.048 4.160 31.344 1.00 77.50 102 PRO A N 1
ATOM 725 C CA . PRO A 1 102 ? -0.484 2.867 31.699 1.00 77.50 102 PRO A CA 1
ATOM 726 C C . PRO A 1 102 ? 0.642 2.534 30.712 1.00 77.50 102 PRO A C 1
ATOM 728 O O . PRO A 1 102 ? 0.539 2.859 29.528 1.00 77.50 102 PRO A O 1
ATOM 731 N N . ASP A 1 103 ? 1.726 1.918 31.199 1.00 79.88 103 ASP A N 1
ATOM 732 C CA . ASP A 1 103 ? 2.849 1.520 30.344 1.00 79.88 103 ASP A CA 1
ATOM 733 C C . ASP A 1 103 ? 2.300 0.683 29.173 1.00 79.88 103 ASP A C 1
ATOM 735 O O . ASP A 1 103 ? 1.687 -0.362 29.422 1.00 79.88 103 ASP A O 1
ATOM 739 N N . PRO A 1 104 ? 2.477 1.119 27.907 1.00 70.38 104 PRO A N 1
ATOM 740 C CA . PRO A 1 104 ? 1.940 0.418 26.740 1.00 70.38 104 PRO A CA 1
ATOM 741 C C . PRO A 1 104 ? 2.548 -0.982 26.542 1.00 70.38 104 PRO A C 1
ATOM 743 O O . PRO A 1 104 ? 2.190 -1.688 25.595 1.00 70.38 104 PRO A O 1
ATOM 746 N N . GLY A 1 105 ? 3.465 -1.404 27.417 1.00 75.75 105 GLY A N 1
ATOM 747 C CA . GLY A 1 105 ? 4.169 -2.667 27.322 1.00 75.75 105 GLY A CA 1
ATOM 748 C C . GLY A 1 105 ? 5.152 -2.661 26.148 1.00 75.75 105 GLY A C 1
ATOM 749 O O . GLY A 1 105 ? 5.383 -1.636 25.500 1.00 75.75 105 GLY A O 1
ATOM 750 N N . PRO A 1 106 ? 5.786 -3.803 25.839 1.00 79.25 106 PRO A N 1
ATOM 751 C CA . PRO A 1 106 ? 6.775 -3.879 24.770 1.00 79.25 106 PRO A CA 1
ATOM 752 C C . PRO A 1 106 ? 6.155 -3.613 23.385 1.00 79.25 106 PRO A C 1
ATOM 754 O O . PRO A 1 106 ? 5.682 -4.527 22.707 1.00 79.25 106 PRO A O 1
ATOM 757 N N . VAL A 1 107 ? 6.234 -2.364 22.914 1.00 67.50 107 VAL A N 1
ATOM 758 C CA . VAL A 1 107 ? 5.727 -1.912 21.598 1.00 67.50 107 VAL A CA 1
ATOM 759 C C . VAL A 1 107 ? 6.339 -2.657 20.403 1.00 67.50 107 VAL A C 1
ATOM 761 O O . VAL A 1 107 ? 5.790 -2.649 19.303 1.00 67.50 107 VAL A O 1
ATOM 764 N N . VAL A 1 108 ? 7.476 -3.326 20.609 1.00 60.19 108 VAL A N 1
ATOM 765 C CA . VAL A 1 108 ? 8.215 -4.048 19.564 1.00 60.19 108 VAL A CA 1
ATOM 766 C C . VAL A 1 108 ? 7.596 -5.419 19.266 1.00 60.19 108 VAL A C 1
ATOM 768 O O . VAL A 1 108 ? 7.707 -5.907 18.144 1.00 60.19 108 VAL A O 1
ATOM 771 N N . THR A 1 109 ? 6.898 -6.029 20.228 1.00 59.72 109 THR A N 1
ATOM 772 C CA . THR A 1 109 ? 6.356 -7.394 20.086 1.00 59.72 109 THR A CA 1
ATOM 773 C C . THR A 1 109 ? 4.916 -7.408 19.555 1.00 59.72 109 THR A C 1
ATOM 775 O O . THR A 1 109 ? 4.456 -8.431 19.057 1.00 59.72 109 THR A O 1
ATOM 778 N N . GLY A 1 110 ? 4.197 -6.281 19.624 1.00 63.44 110 GLY A N 1
ATOM 779 C CA . GLY A 1 110 ? 2.765 -6.207 19.299 1.00 63.44 110 GLY A CA 1
ATOM 780 C C . GLY A 1 110 ? 2.415 -5.931 17.832 1.00 63.44 110 GLY A C 1
ATOM 781 O O . GLY A 1 110 ? 1.243 -6.003 17.462 1.00 63.44 110 GLY A O 1
ATOM 782 N N . ARG A 1 111 ? 3.386 -5.595 16.972 1.00 71.00 111 ARG A N 1
ATOM 783 C CA . ARG A 1 111 ? 3.090 -5.232 15.578 1.00 71.00 111 ARG A CA 1
ATOM 784 C C . ARG A 1 111 ? 2.889 -6.484 14.727 1.00 71.00 111 ARG A C 1
ATOM 786 O O . ARG A 1 111 ? 3.820 -7.259 14.537 1.00 71.00 111 ARG A O 1
ATOM 793 N N . ASP A 1 112 ? 1.691 -6.645 14.165 1.00 84.12 112 ASP A N 1
ATOM 794 C CA . ASP A 1 112 ? 1.368 -7.764 13.276 1.00 84.12 112 ASP A CA 1
ATOM 795 C C . ASP A 1 112 ? 2.332 -7.804 12.066 1.00 84.12 112 ASP A C 1
ATOM 797 O O . ASP A 1 112 ? 2.334 -6.873 11.241 1.00 84.12 112 ASP A O 1
ATOM 801 N N . PRO A 1 113 ? 3.168 -8.856 11.934 1.00 87.12 113 PRO A N 1
ATOM 802 C CA . PRO A 1 113 ? 4.141 -8.949 10.852 1.00 87.12 113 PRO A CA 1
ATOM 803 C C . PRO A 1 113 ? 3.451 -9.017 9.490 1.00 87.12 113 PRO A C 1
ATOM 805 O O . PRO A 1 113 ? 3.965 -8.451 8.528 1.00 87.12 113 PRO A O 1
ATOM 808 N N . LEU A 1 114 ? 2.263 -9.632 9.412 1.00 86.69 114 LEU A N 1
ATOM 809 C CA . LEU A 1 114 ? 1.491 -9.736 8.176 1.00 86.69 114 LEU A CA 1
ATOM 810 C C . LEU A 1 114 ? 1.051 -8.352 7.682 1.00 86.69 114 LEU A C 1
ATOM 812 O O . LEU A 1 114 ? 1.265 -8.026 6.516 1.00 86.69 114 LEU A O 1
ATOM 816 N N . SER A 1 115 ? 0.491 -7.524 8.568 1.00 86.81 115 SER A N 1
ATOM 817 C CA . SER A 1 115 ? 0.101 -6.143 8.251 1.00 86.81 115 SER A CA 1
ATOM 818 C C . SER A 1 115 ? 1.290 -5.305 7.776 1.00 86.81 115 SER A C 1
ATOM 820 O O . SER A 1 115 ? 1.204 -4.585 6.780 1.00 86.81 115 SER A O 1
ATOM 822 N N . THR A 1 116 ? 2.444 -5.460 8.429 1.00 87.81 116 THR A N 1
ATOM 823 C CA . THR A 1 116 ? 3.672 -4.757 8.034 1.00 87.81 116 THR A CA 1
ATOM 824 C C . THR A 1 116 ? 4.146 -5.186 6.642 1.00 87.81 116 THR A C 1
ATOM 826 O O . THR A 1 116 ? 4.516 -4.339 5.825 1.00 87.81 116 THR A O 1
ATOM 829 N N . LEU A 1 117 ? 4.087 -6.485 6.340 1.00 89.25 117 LEU A N 1
ATOM 830 C CA . LEU A 1 117 ? 4.434 -7.034 5.027 1.00 89.25 117 LEU A CA 1
ATOM 831 C C . LEU A 1 117 ? 3.464 -6.552 3.946 1.00 89.25 117 LEU A C 1
ATOM 833 O O . LEU A 1 117 ? 3.896 -6.136 2.875 1.00 89.25 117 LEU A O 1
ATOM 837 N N . ALA A 1 118 ? 2.166 -6.537 4.243 1.00 89.19 118 ALA A N 1
ATOM 838 C CA . ALA A 1 118 ? 1.144 -6.101 3.306 1.00 89.19 118 ALA A CA 1
ATOM 839 C C . ALA A 1 118 ? 1.272 -4.603 2.980 1.00 89.19 118 ALA A C 1
ATOM 841 O O . ALA A 1 118 ? 1.256 -4.240 1.806 1.00 89.19 118 ALA A O 1
ATOM 842 N N . TRP A 1 119 ? 1.529 -3.744 3.972 1.00 91.12 119 TRP A N 1
ATOM 843 C CA . TRP A 1 119 ? 1.859 -2.332 3.731 1.00 91.12 119 TRP A CA 1
ATOM 844 C C . TRP A 1 119 ? 3.147 -2.157 2.921 1.00 91.12 119 TRP A C 1
ATOM 846 O O . TRP A 1 119 ? 3.201 -1.342 1.997 1.00 91.12 119 TRP A O 1
ATOM 856 N N . SER A 1 120 ? 4.169 -2.960 3.221 1.00 92.25 120 SER A N 1
ATOM 857 C CA . SER A 1 120 ? 5.433 -2.944 2.480 1.00 92.25 120 SER A CA 1
ATOM 858 C C . SER A 1 120 ? 5.234 -3.350 1.020 1.00 92.25 120 SER A C 1
ATOM 860 O O . SER A 1 120 ? 5.801 -2.720 0.136 1.00 92.25 120 SER A O 1
ATOM 862 N N . CYS A 1 121 ? 4.404 -4.356 0.736 1.00 89.38 121 CYS A N 1
ATOM 863 C CA . CYS A 1 121 ? 4.047 -4.746 -0.628 1.00 89.38 121 CYS A CA 1
ATOM 864 C C . CYS A 1 121 ? 3.177 -3.686 -1.318 1.00 89.38 121 CYS A C 1
ATOM 866 O O . CYS A 1 121 ? 3.432 -3.359 -2.477 1.00 89.38 121 CYS A O 1
ATOM 868 N N . ALA A 1 122 ? 2.197 -3.120 -0.609 1.00 90.81 122 ALA A N 1
ATOM 869 C CA . ALA A 1 122 ? 1.294 -2.103 -1.138 1.00 90.81 122 ALA A CA 1
ATOM 870 C C . ALA A 1 122 ? 2.050 -0.854 -1.619 1.00 90.81 122 ALA A C 1
ATOM 872 O O . ALA A 1 122 ? 1.717 -0.315 -2.668 1.00 90.81 122 ALA A O 1
ATOM 873 N N . VAL A 1 123 ? 3.099 -0.425 -0.909 1.00 92.19 123 VAL A N 1
ATOM 874 C CA . VAL A 1 123 ? 3.941 0.716 -1.327 1.00 92.19 123 VAL A CA 1
ATOM 875 C C . VAL A 1 123 ? 5.111 0.273 -2.209 1.00 92.19 123 VAL A C 1
ATOM 877 O O . VAL A 1 123 ? 5.436 0.914 -3.210 1.00 92.19 123 VAL A O 1
ATOM 880 N N . GLY A 1 124 ? 5.750 -0.838 -1.853 1.00 93.06 124 GLY A N 1
ATOM 881 C CA . GLY A 1 124 ? 6.978 -1.312 -2.479 1.00 93.06 124 GLY A CA 1
ATOM 882 C C . GLY A 1 124 ? 6.783 -1.777 -3.915 1.00 93.06 124 GLY A C 1
ATOM 883 O O . GLY A 1 124 ? 7.634 -1.498 -4.752 1.00 93.06 124 GLY A O 1
ATOM 884 N N . ILE A 1 125 ? 5.666 -2.434 -4.237 1.00 93.19 125 ILE A N 1
ATOM 885 C CA . ILE A 1 125 ? 5.426 -2.949 -5.592 1.00 93.19 125 ILE A CA 1
ATOM 886 C C . ILE A 1 125 ? 5.209 -1.815 -6.608 1.00 93.19 125 ILE A C 1
ATOM 888 O O . ILE A 1 125 ? 5.888 -1.834 -7.638 1.00 93.19 125 ILE A O 1
ATOM 892 N N . PRO A 1 126 ? 4.347 -0.807 -6.355 1.00 90.69 126 PRO A N 1
ATOM 893 C CA . PRO A 1 126 ? 4.230 0.353 -7.238 1.00 90.69 126 PRO A CA 1
ATOM 894 C C . PRO A 1 126 ? 5.554 1.096 -7.403 1.00 90.69 126 PRO A C 1
ATOM 896 O O . PRO A 1 126 ? 5.940 1.428 -8.524 1.00 90.69 126 PRO A O 1
ATOM 899 N N . LEU A 1 127 ? 6.285 1.307 -6.303 1.00 95.00 127 LEU A N 1
ATOM 900 C CA . LEU A 1 127 ? 7.578 1.984 -6.342 1.00 95.00 127 LEU A CA 1
ATOM 901 C C . LEU A 1 127 ? 8.590 1.208 -7.197 1.00 95.00 127 LEU A C 1
ATOM 903 O O . LEU A 1 127 ? 9.237 1.786 -8.070 1.00 95.00 127 LEU A O 1
ATOM 907 N N . LEU A 1 128 ? 8.693 -0.106 -6.994 1.00 91.38 128 LEU A N 1
ATOM 908 C CA . LEU A 1 128 ? 9.584 -0.973 -7.761 1.00 91.38 128 LEU A CA 1
ATOM 909 C C . LEU A 1 128 ? 9.177 -1.010 -9.240 1.00 91.38 128 LEU A C 1
ATOM 911 O O . LEU A 1 128 ? 10.051 -0.963 -10.102 1.00 91.38 128 LEU A O 1
ATOM 915 N N . ALA A 1 129 ? 7.879 -1.006 -9.554 1.00 89.38 129 ALA A N 1
ATOM 916 C CA . ALA A 1 129 ? 7.392 -0.926 -10.930 1.00 89.38 129 ALA A CA 1
ATOM 917 C C . ALA A 1 129 ? 7.823 0.379 -11.625 1.00 89.38 129 ALA A C 1
ATOM 919 O O . ALA A 1 129 ? 8.295 0.337 -12.764 1.00 89.38 129 ALA A O 1
ATOM 920 N N . VAL A 1 130 ? 7.733 1.523 -10.936 1.00 91.94 130 VAL A N 1
ATOM 921 C CA . VAL A 1 130 ? 8.216 2.816 -11.453 1.00 91.94 130 VAL A CA 1
ATOM 922 C C . VAL A 1 130 ? 9.731 2.788 -11.663 1.00 91.94 130 VAL A C 1
ATOM 924 O O . VAL A 1 130 ? 10.208 3.161 -12.735 1.00 91.94 130 VAL A O 1
ATOM 927 N N . VAL A 1 131 ? 10.496 2.294 -10.686 1.00 92.44 131 VAL A N 1
ATOM 928 C CA . VAL A 1 131 ? 11.957 2.160 -10.809 1.00 92.44 131 VAL A CA 1
ATOM 929 C C . VAL A 1 131 ? 12.327 1.251 -11.983 1.00 92.44 131 VAL A C 1
ATOM 931 O O . VAL A 1 131 ? 13.189 1.608 -12.784 1.00 92.44 131 VAL A O 1
ATOM 934 N N . ALA A 1 132 ? 11.649 0.115 -12.146 1.00 88.25 132 ALA A N 1
ATOM 935 C CA . ALA A 1 132 ? 11.875 -0.801 -13.260 1.00 88.25 132 ALA A CA 1
ATOM 936 C C . ALA A 1 132 ? 11.578 -0.141 -14.617 1.00 88.25 132 ALA A C 1
ATOM 938 O O . ALA A 1 132 ? 12.332 -0.339 -15.572 1.00 88.25 132 ALA A O 1
ATOM 939 N N . LEU A 1 133 ? 10.523 0.677 -14.703 1.00 88.75 133 LEU A N 1
ATOM 940 C CA . LEU A 1 133 ? 10.195 1.443 -15.906 1.00 88.75 133 LEU A CA 1
ATOM 941 C C . LEU A 1 133 ? 11.295 2.463 -16.245 1.00 88.75 133 LEU A C 1
ATOM 943 O O . LEU A 1 133 ? 11.712 2.547 -17.402 1.00 88.75 133 LEU A O 1
ATOM 947 N N . ILE A 1 134 ? 11.797 3.193 -15.243 1.00 90.94 134 ILE A N 1
ATOM 948 C CA . ILE A 1 134 ? 12.892 4.161 -15.404 1.00 90.94 134 ILE A CA 1
ATOM 949 C C . ILE A 1 134 ? 14.168 3.451 -15.868 1.00 90.94 134 ILE A C 1
ATOM 951 O O . ILE A 1 134 ? 14.768 3.849 -16.865 1.00 90.94 134 ILE A O 1
ATOM 955 N N . VAL A 1 135 ? 14.562 2.364 -15.200 1.00 88.94 135 VAL A N 1
ATOM 956 C CA . VAL A 1 135 ? 15.764 1.595 -15.559 1.00 88.94 135 VAL A CA 1
ATOM 957 C C . VAL A 1 135 ? 15.651 1.035 -16.977 1.00 88.94 135 VAL A C 1
ATOM 959 O O . VAL A 1 135 ? 16.602 1.152 -17.750 1.00 88.94 135 VAL A O 1
ATOM 962 N N . ARG A 1 136 ? 14.485 0.499 -17.360 1.00 85.38 136 ARG A N 1
ATOM 963 C CA . ARG A 1 136 ? 14.224 0.048 -18.737 1.00 85.38 136 ARG A CA 1
ATOM 964 C C . ARG A 1 136 ? 14.382 1.184 -19.747 1.00 85.38 136 ARG A C 1
ATOM 966 O O . ARG A 1 136 ? 14.894 0.958 -20.838 1.00 85.38 136 ARG A O 1
ATOM 973 N N . SER A 1 137 ? 13.940 2.392 -19.399 1.00 84.94 137 SER A N 1
ATOM 974 C CA . SER A 1 137 ? 14.083 3.563 -20.268 1.00 84.94 137 SER A CA 1
ATOM 975 C C . SER A 1 137 ? 15.543 3.991 -20.452 1.00 84.94 137 SER A C 1
ATOM 977 O O . SER A 1 137 ? 15.869 4.555 -21.493 1.00 84.94 137 SER A O 1
ATOM 979 N N . ILE A 1 138 ? 16.406 3.754 -19.460 1.00 89.38 138 ILE A N 1
ATOM 980 C CA . ILE A 1 138 ? 17.822 4.158 -19.481 1.00 89.38 138 ILE A CA 1
ATOM 981 C C . ILE A 1 138 ? 18.713 3.068 -20.097 1.00 89.38 138 ILE A C 1
ATOM 983 O O . ILE A 1 138 ? 19.724 3.386 -20.720 1.00 89.38 138 ILE A O 1
ATOM 987 N N . VAL A 1 139 ? 18.352 1.789 -19.940 1.00 86.94 139 VAL A N 1
ATOM 988 C CA . VAL A 1 139 ? 19.168 0.637 -20.354 1.00 86.94 139 VAL A CA 1
ATOM 989 C C . VAL A 1 139 ? 18.408 -0.223 -21.378 1.00 86.94 139 VAL A C 1
ATOM 991 O O . VAL A 1 139 ? 17.730 -1.180 -20.998 1.00 86.94 139 VAL A O 1
ATOM 994 N N . PRO A 1 140 ? 18.559 0.042 -22.692 1.00 73.50 140 PRO A N 1
ATOM 995 C CA . PRO A 1 140 ? 17.812 -0.646 -23.754 1.00 73.50 140 PRO A CA 1
ATOM 996 C C . PRO A 1 140 ? 18.118 -2.147 -23.895 1.00 73.50 140 PRO A C 1
ATOM 998 O O . PRO A 1 140 ? 17.385 -2.860 -24.572 1.00 73.50 140 PRO A O 1
ATOM 1001 N N . GLY A 1 141 ? 19.207 -2.634 -23.289 1.00 79.81 141 GLY A N 1
ATOM 1002 C CA . GLY A 1 141 ? 19.596 -4.050 -23.315 1.00 79.81 141 GLY A CA 1
ATOM 1003 C C . GLY A 1 141 ? 18.996 -4.896 -22.188 1.00 79.81 141 GLY A C 1
ATOM 1004 O O . GLY A 1 141 ? 19.127 -6.124 -22.209 1.00 79.81 141 GLY A O 1
ATOM 1005 N N . LEU A 1 142 ? 18.351 -4.270 -21.198 1.00 81.44 142 LEU A N 1
ATOM 1006 C CA . LEU A 1 142 ? 17.825 -4.979 -20.037 1.00 81.44 142 LEU A CA 1
ATOM 1007 C C . LEU A 1 142 ? 16.531 -5.717 -20.409 1.00 81.44 142 LEU A C 1
ATOM 1009 O O . LEU A 1 142 ? 15.475 -5.114 -20.601 1.00 81.44 142 LEU A O 1
ATOM 1013 N N . HIS A 1 143 ? 16.611 -7.042 -20.504 1.00 81.56 143 HIS A N 1
ATOM 1014 C CA . HIS A 1 143 ? 15.453 -7.881 -20.791 1.00 81.56 143 HIS A CA 1
ATOM 1015 C C . HIS A 1 143 ? 14.647 -8.111 -19.512 1.00 81.56 143 HIS A C 1
ATOM 1017 O O . HIS A 1 143 ? 14.969 -8.983 -18.707 1.00 81.56 143 HIS A O 1
ATOM 1023 N N . VAL A 1 144 ? 13.586 -7.327 -19.331 1.00 78.50 144 VAL A N 1
ATOM 1024 C CA . VAL A 1 144 ? 12.586 -7.579 -18.288 1.00 78.50 144 VAL A CA 1
ATOM 1025 C C . VAL A 1 144 ? 11.597 -8.624 -18.815 1.00 78.50 144 VAL A C 1
ATOM 1027 O O . VAL A 1 144 ? 10.992 -8.396 -19.867 1.00 78.50 144 VAL A O 1
ATOM 1030 N N . PRO A 1 145 ? 11.411 -9.765 -18.131 1.00 85.12 145 PRO A N 1
ATOM 1031 C CA . PRO A 1 145 ? 10.447 -10.767 -18.558 1.00 85.12 145 PRO A CA 1
ATOM 1032 C C . PRO A 1 145 ? 9.024 -10.197 -18.640 1.00 85.12 145 PRO A C 1
ATOM 1034 O O . PRO A 1 145 ? 8.576 -9.475 -17.752 1.00 85.12 145 PRO A O 1
ATOM 1037 N N . GLY A 1 146 ? 8.267 -10.566 -19.678 1.00 84.62 146 GLY A N 1
ATOM 1038 C CA . GLY A 1 146 ? 6.894 -10.070 -19.867 1.00 84.62 146 GLY A CA 1
ATOM 1039 C C . GLY A 1 146 ? 5.936 -10.411 -18.716 1.00 84.62 146 GLY A C 1
ATOM 1040 O O . GLY A 1 146 ? 4.947 -9.712 -18.511 1.00 84.62 146 GLY A O 1
ATOM 1041 N N . TRP A 1 147 ? 6.248 -11.440 -17.920 1.00 88.31 147 TRP A N 1
ATOM 1042 C CA . TRP A 1 147 ? 5.461 -11.842 -16.751 1.00 88.31 147 TRP A CA 1
ATOM 1043 C C . TRP A 1 147 ? 5.665 -10.942 -15.523 1.00 88.31 147 TRP A C 1
ATOM 1045 O O . TRP A 1 147 ? 4.860 -11.006 -14.595 1.00 88.31 147 TRP A O 1
ATOM 1055 N N . THR A 1 148 ? 6.691 -10.083 -15.500 1.00 87.88 148 THR A N 1
ATOM 1056 C CA . THR A 1 148 ? 7.001 -9.238 -14.336 1.00 87.88 148 THR A CA 1
ATOM 1057 C C . THR A 1 148 ? 5.884 -8.239 -14.029 1.00 87.88 148 THR A C 1
ATOM 1059 O O . THR A 1 148 ? 5.532 -8.065 -12.867 1.00 87.88 148 THR A O 1
ATOM 1062 N N . GLY A 1 149 ? 5.282 -7.627 -15.055 1.00 87.38 149 GLY A N 1
ATOM 1063 C CA . GLY A 1 149 ? 4.152 -6.705 -14.888 1.00 87.38 149 GLY A CA 1
ATOM 1064 C C . GLY A 1 149 ? 2.919 -7.384 -14.273 1.00 87.38 149 GLY A C 1
ATOM 1065 O O . GLY A 1 149 ? 2.465 -6.950 -13.214 1.00 87.38 149 GLY A O 1
ATOM 1066 N N . PRO A 1 150 ? 2.404 -8.475 -14.876 1.00 90.69 150 PRO A N 1
ATOM 1067 C CA . PRO A 1 150 ? 1.311 -9.258 -14.302 1.00 90.69 150 PRO A CA 1
ATOM 1068 C C . PRO A 1 150 ? 1.600 -9.756 -12.882 1.00 90.69 150 PRO A C 1
ATOM 1070 O O . PRO A 1 150 ? 0.728 -9.658 -12.023 1.00 90.69 150 PRO A O 1
ATOM 1073 N N . LEU A 1 151 ? 2.818 -10.239 -12.601 1.00 91.62 151 LEU A N 1
ATOM 1074 C CA . LEU A 1 151 ? 3.176 -10.703 -11.257 1.00 91.62 151 LEU A CA 1
ATOM 1075 C C . LEU A 1 151 ? 3.144 -9.563 -10.233 1.00 91.62 151 LEU A C 1
ATOM 1077 O O . LEU A 1 151 ? 2.601 -9.740 -9.144 1.00 91.62 151 LEU A O 1
ATOM 1081 N N . ALA A 1 152 ? 3.688 -8.395 -10.584 1.00 89.56 152 ALA A N 1
ATOM 1082 C CA . ALA A 1 152 ? 3.628 -7.208 -9.738 1.00 89.56 152 ALA A CA 1
ATOM 1083 C C . ALA A 1 152 ? 2.172 -6.798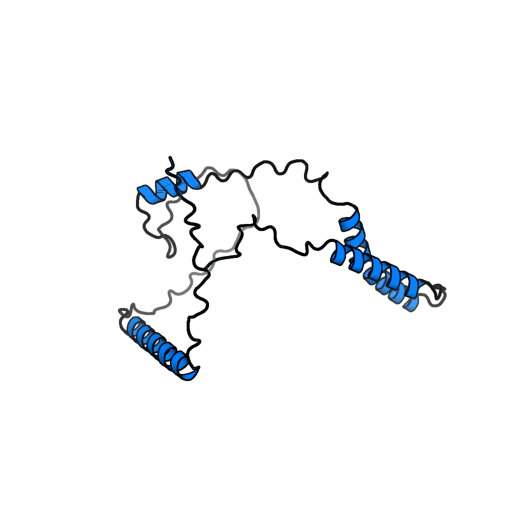 -9.470 1.00 89.56 152 ALA A C 1
ATOM 1085 O O . ALA A 1 152 ? 1.798 -6.577 -8.322 1.00 89.56 152 ALA A O 1
ATOM 1086 N N . ALA A 1 153 ? 1.322 -6.780 -10.500 1.00 90.44 153 ALA A N 1
ATOM 1087 C CA . ALA A 1 153 ? -0.095 -6.465 -10.340 1.00 90.44 153 ALA A CA 1
ATOM 1088 C C . ALA A 1 153 ? -0.804 -7.445 -9.388 1.00 90.44 153 ALA A C 1
ATOM 1090 O O . ALA A 1 153 ? -1.500 -7.011 -8.473 1.00 90.44 153 ALA A O 1
ATOM 1091 N N . VAL A 1 154 ? -0.584 -8.755 -9.545 1.00 94.94 154 VAL A N 1
ATOM 1092 C CA . VAL A 1 154 ? -1.167 -9.781 -8.660 1.00 94.94 154 VAL A CA 1
ATOM 1093 C C . VAL A 1 154 ? -0.677 -9.619 -7.221 1.00 94.94 154 VAL A C 1
ATOM 1095 O O . VAL A 1 154 ? -1.486 -9.657 -6.296 1.00 94.94 154 VAL A O 1
ATOM 1098 N N . ALA A 1 155 ? 0.622 -9.397 -7.017 1.00 89.56 155 ALA A N 1
ATOM 1099 C CA . ALA A 1 155 ? 1.187 -9.206 -5.685 1.00 89.56 155 ALA A CA 1
ATOM 1100 C C . ALA A 1 155 ? 0.665 -7.921 -5.010 1.00 89.56 155 ALA A C 1
ATOM 1102 O O . ALA A 1 155 ? 0.381 -7.927 -3.812 1.00 89.56 155 ALA A O 1
ATOM 1103 N N . PHE A 1 156 ? 0.473 -6.840 -5.774 1.00 91.81 156 PHE A N 1
ATOM 1104 C CA . PHE A 1 156 ? -0.125 -5.601 -5.274 1.00 91.81 156 PHE A CA 1
ATOM 1105 C C . PHE A 1 156 ? -1.592 -5.804 -4.877 1.00 91.81 156 PHE A C 1
ATOM 1107 O O . PHE A 1 156 ? -1.988 -5.438 -3.772 1.00 91.81 156 PHE A O 1
ATOM 1114 N N . LEU A 1 157 ? -2.387 -6.447 -5.737 1.00 95.38 157 LEU A N 1
ATOM 1115 C CA . LEU A 1 157 ? -3.790 -6.747 -5.443 1.00 95.38 157 LEU A CA 1
ATOM 1116 C C . LEU A 1 157 ? -3.937 -7.667 -4.225 1.00 95.38 157 LEU A C 1
ATOM 1118 O O . LEU A 1 157 ? -4.812 -7.435 -3.394 1.00 95.38 157 LEU A O 1
ATOM 1122 N N . ALA A 1 158 ? -3.062 -8.665 -4.076 1.00 92.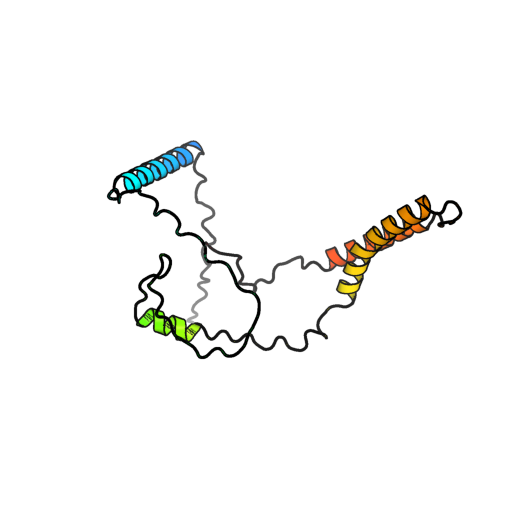19 158 ALA A N 1
ATOM 1123 C CA . ALA A 1 158 ? -3.033 -9.525 -2.897 1.00 92.19 158 ALA A CA 1
ATOM 1124 C C . ALA A 1 158 ? -2.744 -8.728 -1.614 1.00 92.19 158 ALA A C 1
ATOM 1126 O O . ALA A 1 158 ? -3.418 -8.932 -0.605 1.00 92.19 158 ALA A O 1
ATOM 1127 N N . ALA A 1 159 ? -1.800 -7.781 -1.654 1.00 90.06 159 ALA A N 1
ATOM 1128 C CA . ALA A 1 159 ? -1.506 -6.913 -0.516 1.00 90.06 159 ALA A CA 1
ATOM 1129 C C . ALA A 1 159 ? -2.715 -6.047 -0.124 1.00 90.06 159 ALA A C 1
ATOM 1131 O O . ALA A 1 159 ? -3.081 -5.996 1.050 1.00 90.06 159 ALA A O 1
ATOM 1132 N N . VAL A 1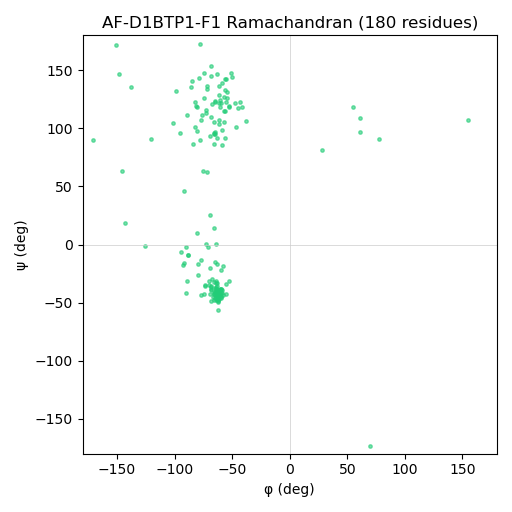 160 ? -3.382 -5.428 -1.104 1.00 90.25 160 VAL A N 1
ATOM 1133 C CA . VAL A 1 160 ? -4.598 -4.631 -0.870 1.00 90.25 160 VAL A CA 1
ATOM 1134 C C . VAL A 1 160 ? -5.724 -5.493 -0.295 1.00 90.25 160 VAL A C 1
ATOM 1136 O O . VAL A 1 160 ? -6.360 -5.092 0.677 1.00 90.25 160 VAL A O 1
ATOM 1139 N N . ALA A 1 161 ? -5.945 -6.693 -0.836 1.00 91.19 161 ALA A N 1
ATOM 1140 C CA . ALA A 1 161 ? -6.962 -7.614 -0.334 1.00 91.19 161 ALA A CA 1
ATOM 1141 C C . ALA A 1 161 ? -6.715 -8.003 1.134 1.00 91.19 161 ALA A C 1
ATOM 1143 O O . ALA A 1 161 ? -7.657 -8.024 1.925 1.00 91.19 161 ALA A O 1
ATOM 1144 N N . VAL A 1 162 ? -5.456 -8.248 1.518 1.00 89.50 162 VAL A N 1
ATOM 1145 C CA . VAL A 1 162 ? -5.080 -8.514 2.916 1.00 89.50 162 VAL A CA 1
ATOM 1146 C C . VAL A 1 162 ? -5.388 -7.315 3.815 1.00 89.50 162 VAL A C 1
ATOM 1148 O O . VAL A 1 162 ? -5.926 -7.515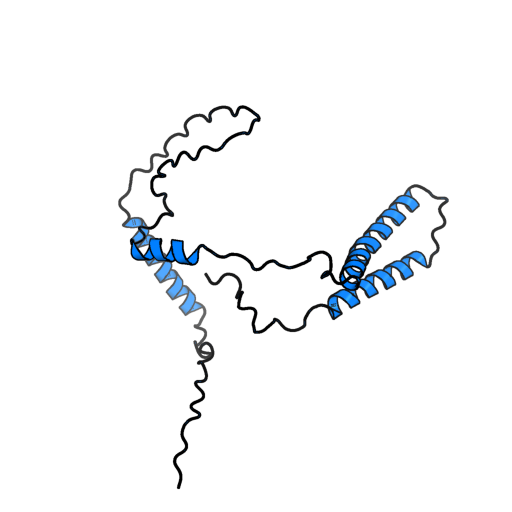 4.902 1.00 89.50 162 VAL A O 1
ATOM 1151 N N . LEU A 1 163 ? -5.096 -6.083 3.377 1.00 89.12 163 LEU A N 1
ATOM 1152 C CA . LEU A 1 163 ? -5.422 -4.871 4.142 1.00 89.12 163 LEU A CA 1
ATOM 1153 C C . LEU A 1 163 ? -6.931 -4.718 4.344 1.00 89.12 163 LEU A C 1
ATOM 1155 O O . LEU A 1 163 ? -7.371 -4.495 5.468 1.00 89.12 163 LEU A O 1
ATOM 1159 N N . VAL A 1 164 ? -7.717 -4.858 3.276 1.00 88.69 164 VAL A N 1
ATOM 1160 C CA . VAL A 1 164 ? -9.182 -4.728 3.336 1.00 88.69 164 VAL A CA 1
ATOM 1161 C C . VAL A 1 164 ? -9.787 -5.807 4.229 1.00 88.69 164 VAL A C 1
ATOM 1163 O O . VAL A 1 164 ? -10.652 -5.513 5.048 1.00 88.69 164 VAL A O 1
ATOM 1166 N N . TRP A 1 165 ? -9.306 -7.047 4.125 1.00 89.62 165 TRP A N 1
ATOM 1167 C CA . TRP A 1 165 ? -9.753 -8.133 4.997 1.00 89.62 165 TRP A CA 1
ATOM 1168 C C . TRP A 1 165 ? -9.399 -7.890 6.471 1.00 89.62 165 TRP A C 1
ATOM 1170 O O . TRP A 1 165 ? -10.145 -8.294 7.358 1.00 89.62 165 TRP A O 1
ATOM 1180 N N . ARG A 1 166 ? -8.283 -7.200 6.737 1.00 83.56 166 ARG A N 1
ATOM 1181 C CA . ARG A 1 166 ? -7.836 -6.822 8.085 1.00 83.56 166 ARG A CA 1
ATOM 1182 C C . ARG A 1 166 ? -8.548 -5.601 8.661 1.00 83.56 166 ARG A C 1
ATOM 1184 O O . ARG A 1 166 ? -8.438 -5.400 9.869 1.00 83.56 166 ARG A O 1
ATOM 1191 N N . MET A 1 167 ? -9.228 -4.787 7.852 1.00 84.25 167 MET A N 1
ATOM 1192 C CA . MET A 1 167 ? -9.993 -3.657 8.379 1.00 84.25 167 MET A CA 1
ATOM 1193 C C . MET A 1 167 ? -11.134 -4.192 9.250 1.00 84.25 167 MET A C 1
ATOM 1195 O O . MET A 1 167 ? -11.947 -4.959 8.739 1.00 84.25 167 MET A O 1
ATOM 1199 N N . PRO A 1 168 ? -11.222 -3.808 10.537 1.00 76.81 168 PRO A N 1
ATOM 1200 C CA . PRO A 1 168 ? -12.344 -4.194 11.379 1.00 76.81 168 PRO A CA 1
ATOM 1201 C C . PRO A 1 168 ? -13.643 -3.649 10.778 1.00 76.81 168 PRO A C 1
ATOM 1203 O O . PRO A 1 168 ? -13.818 -2.441 10.653 1.00 76.81 168 PRO A O 1
ATOM 1206 N N . GLN A 1 169 ? -14.571 -4.531 10.397 1.00 72.81 169 GLN A N 1
ATOM 1207 C CA . GLN A 1 169 ? -15.869 -4.137 9.822 1.00 72.81 169 GLN A CA 1
ATOM 1208 C C . GLN A 1 169 ? -16.819 -3.491 10.845 1.00 72.81 169 GLN A C 1
ATOM 1210 O O . GLN A 1 169 ? -17.921 -3.081 10.491 1.00 72.81 169 GLN A O 1
ATOM 1215 N N . ARG A 1 170 ? -16.407 -3.405 12.112 1.00 68.56 170 ARG A N 1
ATOM 1216 C CA . ARG A 1 170 ? -17.154 -2.791 13.207 1.00 68.56 170 ARG A CA 1
ATOM 1217 C C . ARG A 1 170 ? -16.204 -1.960 14.063 1.00 68.56 170 ARG A C 1
ATOM 1219 O O . ARG A 1 170 ? -15.107 -2.426 14.370 1.00 68.56 170 ARG A O 1
ATOM 1226 N N . ARG A 1 171 ? -16.641 -0.750 14.424 1.00 64.44 171 ARG A N 1
ATOM 1227 C CA . ARG A 1 171 ? -16.035 0.022 15.513 1.00 64.44 171 ARG A CA 1
ATOM 1228 C C . ARG A 1 171 ? -16.216 -0.750 16.816 1.00 64.44 171 ARG A C 1
ATOM 1230 O O . ARG A 1 171 ? -17.200 -1.479 16.964 1.00 64.44 171 ARG A O 1
ATOM 1237 N N . ASP A 1 172 ? -15.239 -0.628 17.701 1.00 70.12 172 ASP A N 1
ATOM 1238 C CA . ASP A 1 172 ? -15.337 -1.184 19.042 1.00 70.12 172 ASP A CA 1
ATOM 1239 C C . ASP A 1 172 ? -16.426 -0.399 19.796 1.00 70.12 172 ASP A C 1
ATOM 1241 O O . ASP A 1 172 ? -16.333 0.826 19.840 1.00 70.12 172 ASP A O 1
ATOM 1245 N N . PRO A 1 173 ? -17.499 -1.038 20.297 1.00 63.84 173 PRO A N 1
ATOM 1246 C CA . PRO A 1 173 ? -18.550 -0.333 21.032 1.00 63.84 173 PRO A CA 1
ATOM 1247 C C . PRO A 1 173 ? -18.047 0.311 22.331 1.00 63.84 173 PRO A C 1
ATOM 1249 O O . PRO A 1 173 ? -18.727 1.187 22.855 1.00 63.84 173 PRO A O 1
ATOM 1252 N N . ASP A 1 174 ? -16.877 -0.104 22.828 1.00 65.75 174 ASP A N 1
ATOM 1253 C CA . ASP A 1 174 ? -16.241 0.461 24.021 1.00 65.75 174 ASP A CA 1
ATOM 1254 C C . ASP A 1 174 ? -15.297 1.641 23.700 1.00 65.75 174 ASP A C 1
ATOM 1256 O O . ASP A 1 174 ? -14.750 2.263 24.615 1.00 65.75 174 ASP A O 1
ATOM 1260 N N . ASP A 1 175 ? -15.115 1.987 22.421 1.00 66.88 175 ASP A N 1
ATOM 1261 C CA . ASP A 1 175 ? -14.356 3.164 21.990 1.00 66.88 175 ASP A CA 1
ATOM 1262 C C . ASP A 1 175 ? -15.219 4.422 22.173 1.00 66.88 175 ASP A C 1
ATOM 1264 O O . ASP A 1 175 ? -15.993 4.805 21.298 1.00 66.88 175 ASP A O 1
ATOM 1268 N N . HIS A 1 176 ? -15.118 5.031 23.358 1.00 58.16 176 HIS A N 1
ATOM 1269 C CA . HIS A 1 176 ? -15.826 6.262 23.733 1.00 58.16 176 HIS A CA 1
ATOM 1270 C C . HIS A 1 176 ? -15.132 7.529 23.197 1.00 58.16 176 HIS A C 1
ATOM 1272 O O . HIS A 1 176 ? -15.496 8.638 23.590 1.00 58.16 176 HIS A O 1
ATOM 1278 N N . ASP A 1 177 ? -14.133 7.392 22.316 1.00 62.12 177 ASP A N 1
ATOM 1279 C CA . ASP A 1 177 ? -13.560 8.502 21.547 1.00 62.12 177 ASP A CA 1
ATOM 1280 C C . ASP A 1 177 ? -14.536 8.879 20.413 1.00 62.12 177 ASP A C 1
ATOM 1282 O O . ASP A 1 177 ? -14.278 8.710 19.214 1.00 62.12 177 ASP A O 1
ATOM 1286 N N . ASP A 1 178 ? -15.727 9.342 20.810 1.00 60.34 178 ASP A N 1
ATOM 1287 C CA . ASP A 1 178 ? -16.652 10.059 19.939 1.00 60.34 178 ASP A CA 1
ATOM 1288 C C . ASP A 1 178 ? -15.931 11.342 19.526 1.00 60.34 178 ASP A C 1
ATOM 1290 O O . ASP A 1 178 ? -15.900 12.335 20.254 1.00 60.34 178 ASP A O 1
ATOM 1294 N N . GLY A 1 179 ? -15.236 11.257 18.389 1.00 60.66 179 GLY A N 1
ATOM 1295 C CA . GLY A 1 179 ? -14.311 12.282 17.929 1.00 60.66 179 GLY A CA 1
ATOM 1296 C C . GLY A 1 179 ? -14.881 13.687 18.103 1.00 60.66 179 GLY A C 1
ATOM 1297 O O . GLY A 1 179 ? -15.947 13.981 17.580 1.00 60.66 179 GLY A O 1
ATOM 1298 N N . ALA A 1 180 ? -14.144 14.521 18.842 1.00 55.81 180 ALA A N 1
ATOM 1299 C CA . ALA A 1 180 ? -14.418 15.930 19.128 1.00 55.81 180 ALA A CA 1
ATOM 1300 C C . ALA A 1 180 ? -15.913 16.318 19.113 1.00 55.81 180 ALA A C 1
ATOM 1302 O O . ALA A 1 180 ? -16.403 16.902 18.145 1.00 55.81 180 ALA A O 1
ATOM 1303 N N . VAL A 1 181 ? -16.616 16.055 20.215 1.00 54.53 181 VAL A N 1
ATOM 1304 C CA . VAL A 1 181 ? -17.888 16.727 20.507 1.00 54.53 181 VAL A CA 1
ATOM 1305 C C . VAL A 1 181 ? -17.609 18.206 20.817 1.00 54.53 181 VAL A C 1
ATOM 1307 O O . VAL A 1 181 ? -16.961 18.526 21.814 1.00 54.53 181 VAL A O 1
ATOM 1310 N N . VAL A 1 182 ? -18.019 19.097 19.907 1.00 51.06 182 VAL A N 1
ATOM 1311 C CA . VAL A 1 182 ? -18.001 20.564 20.080 1.00 51.06 182 VAL A CA 1
ATOM 1312 C C . VAL A 1 182 ? -19.358 21.085 20.515 1.00 51.06 182 VAL A C 1
ATOM 1314 O O . VAL A 1 182 ? -20.376 20.531 20.042 1.00 51.06 182 VAL A O 1
#

Solvent-accessible surface area (backbone atoms only — not comparable to full-atom values): 12256 Å² total; per-residue (Å²): 139,83,91,81,83,86,82,82,73,81,68,73,78,65,80,72,96,68,71,74,80,69,56,70,69,58,52,50,54,54,50,53,51,53,53,51,56,51,54,54,52,61,71,65,49,80,85,70,80,86,68,79,79,77,80,76,84,82,79,84,82,82,81,88,83,89,84,82,86,74,85,74,85,72,86,72,76,79,50,103,83,59,69,91,66,52,74,71,52,53,54,46,49,66,67,63,66,71,78,69,80,73,81,84,61,72,73,83,77,72,64,58,65,66,61,54,51,28,53,47,35,50,54,46,42,60,52,50,50,52,52,51,52,52,48,46,73,75,38,86,81,63,83,73,62,84,62,55,60,61,52,44,51,52,52,32,51,51,18,49,52,53,52,60,70,65,49,72,94,59,80,63,91,85,62,78,76,64,75,82,83,127

Secondary structure (DSSP, 8-state):
--------------S-TT-----HHHHHHHHHHHHHHHHHHHHTS------PPPPPPPPPPPP------------PPPPTT-----HHHHHHHHHH----PPP---TTTSS-HHHHHHHHHHHHHHHHHHHHHHHHHH-TT----TTHHHHHHHHHHHHHHHHHHHS-SS--TT----TT--

Mean predicted aligned error: 20.88 Å

Sequence (182 aa):
MGREDDAQGDGIPGPADGAERLPDDDVEARWADIVAQLGELDATAPAGDGTPPADPPAPARPATGSPAQTGHVVARAPGPRDWPATPDVEALEDAESHFTPPDPGPVVTGRDPLSTLAWSCAVGIPLLAVVALIVRSIVPGLHVPGWTGPLAAVAFLAAVAVLVWRMPQRRDPDDHDDGAVV